Protein AF-A0AAU6RIU7-F1 (afdb_monomer_lite)

Secondary structure (DSSP, 8-state):
----EEHHHHHHHHT--HHHHHHHHHHTT---EEETTEEEE--HHHHHHHHHHHHHHHHHHHHHHHHHS-TTSHHHHHHHHTT------HHHHHHHHHHHHHHHHHHHHHHHHHHHHHHHHHHHHHHHHHHHHHHHHHHHHHHHHHHHHHHHHHHHHHHHHHHHHHHHHHHHHHHHHHHHHHHHHHHHHHHHHHHHHHHHHHHHHHHHHHHHHHHHHHHHHHHHHHHHHHT--

Organism: NCBI:txid3039389

Structure (mmCIF, N/CA/C/O backbone):
data_AF-A0AAU6RIU7-F1
#
_entry.id   AF-A0AAU6RIU7-F1
#
loop_
_atom_site.group_PDB
_atom_site.id
_atom_site.type_symbol
_atom_site.label_atom_id
_atom_site.label_alt_id
_atom_site.label_comp_id
_atom_site.label_asym_id
_atom_site.label_entity_id
_atom_site.label_seq_id
_atom_site.pdbx_PDB_ins_code
_atom_site.Cartn_x
_atom_site.Cartn_y
_atom_site.Cartn_z
_atom_site.occupancy
_atom_site.B_iso_or_equiv
_atom_site.auth_seq_id
_atom_site.auth_comp_id
_atom_site.auth_asy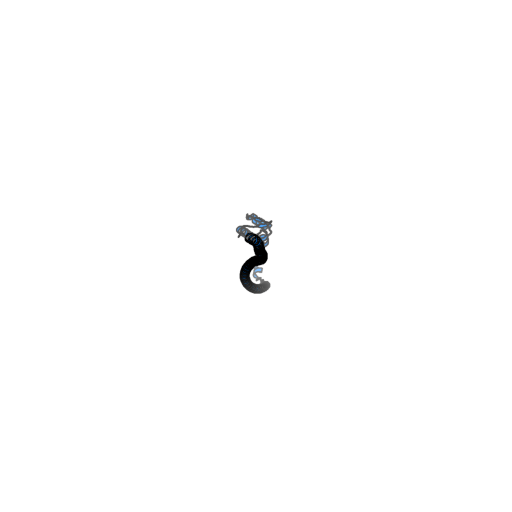m_id
_atom_site.auth_atom_id
_atom_site.pdbx_PDB_model_num
ATOM 1 N N . MET A 1 1 ? -16.926 22.698 38.097 1.00 43.53 1 MET A N 1
ATOM 2 C CA . MET A 1 1 ? -17.868 22.139 37.104 1.00 43.53 1 MET A CA 1
ATOM 3 C C . MET A 1 1 ? -19.263 22.492 37.604 1.00 43.53 1 MET A C 1
ATOM 5 O O . MET A 1 1 ? -19.570 22.131 38.730 1.00 43.53 1 MET A O 1
ATOM 9 N N . ILE A 1 2 ? -20.027 23.320 36.886 1.00 51.56 2 ILE A N 1
ATOM 10 C CA . ILE A 1 2 ? -21.347 23.775 37.357 1.00 51.56 2 ILE A CA 1
ATOM 11 C C . ILE A 1 2 ? -22.350 22.653 37.079 1.00 51.56 2 ILE A C 1
ATOM 13 O O . ILE A 1 2 ? -22.628 22.353 35.919 1.00 51.56 2 ILE A O 1
ATOM 17 N N . GLN A 1 3 ? -22.843 21.998 38.129 1.00 57.97 3 GLN A N 1
ATOM 18 C CA . GLN A 1 3 ? -23.838 20.938 38.009 1.00 57.97 3 GLN A CA 1
ATOM 19 C C . GLN A 1 3 ? -25.222 21.580 37.875 1.00 57.97 3 GLN A C 1
ATOM 21 O O . GLN A 1 3 ? -25.774 22.111 38.833 1.00 57.97 3 GLN A O 1
ATOM 26 N N . LEU A 1 4 ? -25.758 21.584 36.655 1.00 66.75 4 LEU A N 1
ATOM 27 C CA . LEU A 1 4 ? -27.096 22.095 36.363 1.00 66.75 4 LEU A CA 1
ATOM 28 C C . LEU A 1 4 ? -28.115 20.984 36.613 1.00 66.75 4 LEU A C 1
ATOM 30 O O . LEU A 1 4 ? -28.255 20.085 35.788 1.00 66.75 4 LEU A O 1
ATOM 34 N N . ILE A 1 5 ? -28.835 21.051 37.733 1.00 77.44 5 ILE A N 1
ATOM 35 C CA . ILE A 1 5 ? -29.927 20.114 38.035 1.00 77.44 5 ILE A CA 1
ATOM 36 C C . ILE A 1 5 ? -31.258 20.767 37.676 1.00 77.44 5 ILE A C 1
ATOM 38 O O . ILE A 1 5 ? -31.512 21.930 38.012 1.00 77.44 5 ILE A O 1
ATOM 42 N N . SER A 1 6 ? -32.112 20.034 36.961 1.00 85.06 6 SER A N 1
ATOM 43 C CA . SER A 1 6 ? -33.422 20.548 36.574 1.00 85.06 6 SER A CA 1
ATOM 44 C C . SER A 1 6 ? -34.422 20.476 37.728 1.00 85.06 6 SER A C 1
ATOM 46 O O . SER A 1 6 ? -34.469 19.514 38.495 1.00 85.06 6 SER A O 1
ATOM 48 N N . VAL A 1 7 ? -35.322 21.457 37.796 1.00 82.56 7 VAL A N 1
ATOM 49 C CA . VAL A 1 7 ? -36.438 21.470 38.760 1.00 82.56 7 VAL A CA 1
ATOM 50 C C . VAL A 1 7 ? -37.327 20.227 38.608 1.00 82.56 7 VAL A C 1
ATOM 52 O O . VAL A 1 7 ? -37.898 19.743 39.582 1.00 82.56 7 VAL A O 1
ATOM 55 N N . SER A 1 8 ? -37.424 19.671 37.396 1.00 82.69 8 SER A N 1
ATOM 56 C CA . SER A 1 8 ? -38.137 18.415 37.148 1.00 82.69 8 SER A CA 1
ATOM 57 C C . SER A 1 8 ? -37.478 17.202 37.798 1.00 82.69 8 SER A C 1
ATOM 59 O O . SER A 1 8 ? -38.197 16.353 38.309 1.00 82.69 8 SER A O 1
ATOM 61 N N . GLU A 1 9 ? -36.148 17.115 37.784 1.00 83.44 9 GLU A N 1
ATOM 62 C CA . GLU A 1 9 ? -35.427 16.001 38.412 1.00 83.44 9 GLU A CA 1
ATOM 63 C C . GLU A 1 9 ? -35.557 16.063 39.934 1.00 83.44 9 GLU A C 1
ATOM 65 O O . GLU A 1 9 ? -35.809 15.039 40.561 1.00 83.44 9 GLU A O 1
ATOM 70 N N . ILE A 1 10 ? -35.495 17.268 40.512 1.00 82.19 10 ILE A N 1
ATOM 71 C CA . ILE A 1 10 ? -35.675 17.488 41.956 1.00 82.19 10 ILE A CA 1
ATOM 72 C C . ILE A 1 10 ? -37.097 17.124 42.396 1.00 82.19 10 ILE A C 1
ATOM 74 O O . ILE A 1 10 ? -37.288 16.494 43.432 1.00 82.19 10 ILE A O 1
ATOM 78 N N . ALA A 1 11 ? -38.111 17.496 41.612 1.00 83.88 11 ALA A N 1
ATOM 79 C CA . ALA A 1 11 ? -39.500 17.139 41.896 1.00 83.88 11 ALA A CA 1
ATOM 80 C C . ALA A 1 11 ? -39.701 15.612 41.921 1.00 83.88 11 ALA A C 1
ATOM 82 O O . ALA A 1 11 ? -40.322 15.086 42.843 1.00 83.88 11 ALA A O 1
ATOM 83 N N . SER A 1 12 ? -39.122 14.900 40.948 1.00 81.88 12 SER A N 1
ATOM 84 C CA . SER A 1 12 ? -39.188 13.437 40.887 1.00 81.88 12 SER A CA 1
ATOM 85 C C . SER A 1 12 ? -38.433 12.761 42.033 1.00 81.88 12 SER A C 1
ATOM 87 O O . SER A 1 12 ? -38.947 11.804 42.602 1.00 81.88 12 SER A O 1
ATOM 89 N N . SER A 1 13 ? -37.242 13.248 42.401 1.00 80.12 13 SER A N 1
ATOM 90 C CA . SER A 1 13 ? -36.442 12.643 43.476 1.00 80.12 13 SER A CA 1
ATOM 91 C C . SER A 1 13 ? -37.012 12.899 44.873 1.00 80.12 13 SER A C 1
ATOM 93 O O . SER A 1 13 ? -36.875 12.055 45.753 1.00 80.12 13 SER A O 1
ATOM 95 N N . SER A 1 14 ? -37.677 14.038 45.075 1.00 72.56 14 SER A N 1
ATOM 96 C CA . SER A 1 14 ? -38.301 14.404 46.355 1.00 72.56 14 SER A CA 1
ATOM 97 C C . SER A 1 14 ? -39.764 13.964 46.487 1.00 72.56 14 SER A C 1
ATOM 99 O O . SER A 1 14 ? -40.362 14.181 47.537 1.00 72.56 14 SER A O 1
ATOM 101 N N . ASN A 1 15 ? -40.345 13.348 45.450 1.00 78.00 15 ASN A N 1
ATOM 102 C CA . ASN A 1 15 ? -41.767 12.989 45.376 1.00 78.00 15 ASN A CA 1
ATOM 103 C C . ASN A 1 15 ? -42.715 14.181 45.644 1.00 78.00 15 ASN A C 1
ATOM 105 O O . ASN A 1 15 ? -43.775 14.044 46.256 1.00 78.00 15 ASN A O 1
ATOM 109 N N . LEU A 1 16 ? -42.320 15.377 45.197 1.00 80.56 16 LEU A N 1
ATOM 110 C CA . LEU A 1 16 ? -43.081 16.617 45.354 1.00 80.56 16 LEU A CA 1
ATOM 111 C C . LEU A 1 16 ? -43.542 17.143 43.996 1.00 80.56 16 LEU A C 1
ATOM 113 O O . LEU A 1 16 ? -42.902 16.949 42.964 1.00 80.56 16 LEU A O 1
ATOM 117 N N . SER A 1 17 ? -44.657 17.874 43.982 1.00 85.19 17 SER A N 1
ATOM 118 C CA . SER A 1 17 ? -45.123 18.510 42.751 1.00 85.19 17 SER A CA 1
ATOM 119 C C . SER A 1 17 ? -44.144 19.598 42.291 1.00 85.19 17 SER A C 1
ATOM 121 O O . SER A 1 17 ? -43.580 20.336 43.102 1.00 85.19 17 SER A O 1
ATOM 123 N N . LYS A 1 18 ? -43.988 19.767 40.969 1.00 84.25 18 LYS A N 1
ATOM 124 C CA . LYS A 1 18 ? -43.148 20.838 40.391 1.00 84.25 18 LYS A CA 1
ATOM 125 C C . LYS A 1 18 ? -43.534 22.217 40.936 1.00 84.25 18 LYS A C 1
ATOM 127 O O . LYS A 1 18 ? -42.662 23.035 41.206 1.00 84.25 18 LYS A O 1
ATOM 132 N N . GLN A 1 19 ? -44.831 22.448 41.153 1.00 84.31 19 GLN A N 1
ATOM 133 C CA . GLN A 1 19 ? -45.349 23.682 41.743 1.00 84.31 19 GLN A CA 1
ATOM 134 C C . GLN A 1 19 ? -44.859 23.895 43.184 1.00 84.31 19 GLN A C 1
ATOM 136 O O . GLN A 1 19 ? -44.495 25.013 43.541 1.00 84.31 19 GLN A O 1
ATOM 141 N N . SER A 1 20 ? -44.805 22.835 43.998 1.00 83.94 20 SER A N 1
ATOM 142 C CA . SER A 1 20 ? -44.269 22.899 45.364 1.00 83.94 20 SER A CA 1
ATOM 143 C C . SER A 1 20 ? -42.789 23.285 45.361 1.00 83.94 20 SER A C 1
ATOM 145 O O . SER A 1 20 ? -42.372 24.157 46.125 1.00 83.94 20 SER A O 1
ATOM 147 N N . ILE A 1 21 ? -42.002 22.720 44.439 1.00 85.69 21 ILE A N 1
ATOM 148 C CA . ILE A 1 21 ? -40.591 23.091 44.283 1.00 85.69 21 ILE A CA 1
ATOM 149 C C . ILE A 1 21 ? -40.451 24.565 43.874 1.00 85.69 21 ILE A C 1
ATOM 151 O O . ILE A 1 21 ? -39.676 25.289 44.494 1.00 85.69 21 ILE A O 1
ATOM 155 N N . PHE A 1 22 ? -41.249 25.059 42.918 1.00 87.00 22 PHE A N 1
ATOM 156 C CA . PHE A 1 22 ? -41.232 26.479 42.532 1.00 87.00 22 PHE A CA 1
ATOM 157 C C . PHE A 1 22 ? -41.611 27.427 43.677 1.00 87.00 22 PHE A C 1
ATOM 159 O O . PHE A 1 22 ? -40.992 28.480 43.827 1.00 87.00 22 PHE A O 1
ATOM 166 N N . ASN A 1 23 ? -42.584 27.057 44.511 1.00 87.31 23 ASN A N 1
ATOM 167 C CA . ASN A 1 23 ? -42.959 27.856 45.678 1.00 87.31 23 ASN A CA 1
ATOM 168 C C . ASN A 1 23 ? -41.817 27.931 46.704 1.00 87.31 23 ASN A C 1
ATOM 170 O O . ASN A 1 23 ? -41.554 29.001 47.249 1.00 87.31 23 ASN A O 1
ATOM 174 N N . ASN A 1 24 ? -41.114 26.819 46.939 1.00 85.56 24 ASN A N 1
ATOM 175 C CA . ASN A 1 24 ? -39.965 26.786 47.846 1.00 85.56 24 ASN A CA 1
ATOM 176 C C . ASN A 1 24 ? -38.766 27.571 47.297 1.00 85.56 24 ASN A C 1
ATOM 178 O O . ASN A 1 24 ? -38.115 28.279 48.058 1.00 85.56 24 ASN A O 1
ATOM 182 N N . LEU A 1 25 ? -38.518 27.513 45.986 1.00 86.62 25 LEU A N 1
ATOM 183 C CA . LEU A 1 25 ? -37.494 28.327 45.323 1.00 86.62 25 LEU A CA 1
ATOM 184 C C . LEU A 1 25 ? -37.787 29.825 45.457 1.00 86.62 25 LEU A C 1
ATOM 186 O O . LEU A 1 25 ? -36.897 30.590 45.815 1.00 86.62 25 LEU A O 1
ATOM 190 N N . LYS A 1 26 ? -39.050 30.227 45.262 1.00 86.12 26 LYS A N 1
ATOM 191 C CA . LYS A 1 26 ? -39.492 31.614 45.465 1.00 86.12 26 LYS A CA 1
ATOM 192 C C . LYS A 1 26 ? -39.354 32.056 46.925 1.00 86.12 26 LYS A C 1
ATOM 194 O O . LYS A 1 26 ? -38.982 33.192 47.179 1.00 86.12 26 LYS A O 1
ATOM 199 N N . ALA A 1 27 ? -39.643 31.173 47.882 1.00 83.62 27 ALA A N 1
ATOM 200 C CA . ALA A 1 27 ? -39.508 31.471 49.309 1.00 83.62 27 ALA A CA 1
ATOM 201 C C . ALA A 1 27 ? -38.044 31.596 49.771 1.00 83.62 27 ALA A C 1
ATOM 203 O O . ALA A 1 27 ? -37.780 32.249 50.776 1.00 83.62 27 ALA A O 1
ATOM 204 N N . LEU A 1 28 ? -37.113 30.953 49.064 1.00 84.69 28 LEU A N 1
ATOM 205 C CA . LEU A 1 28 ? -35.675 30.999 49.333 1.00 84.69 28 LEU A CA 1
ATOM 206 C C . LEU A 1 28 ? -34.931 32.054 48.498 1.00 84.69 28 LEU A C 1
ATOM 208 O O . LEU A 1 28 ? -33.713 32.146 48.624 1.00 84.69 28 LEU A O 1
ATOM 212 N N . ASP A 1 29 ? -35.651 32.816 47.669 1.00 84.81 29 ASP A N 1
ATOM 213 C CA . ASP A 1 29 ? -35.099 33.806 46.735 1.00 84.81 29 ASP A CA 1
ATOM 214 C C . ASP A 1 29 ? -34.005 33.221 45.817 1.00 84.81 29 ASP A C 1
ATOM 216 O O . ASP A 1 29 ? -32.959 33.817 45.577 1.00 84.81 29 ASP A O 1
ATOM 220 N N . ILE A 1 30 ? -34.230 31.990 45.337 1.00 85.19 30 ILE A N 1
ATOM 221 C CA . ILE A 1 30 ? -33.291 31.276 44.463 1.00 85.19 30 ILE A CA 1
ATOM 222 C C . ILE A 1 30 ? -33.651 31.542 43.001 1.00 85.19 30 ILE A C 1
ATOM 224 O O . ILE A 1 30 ? -34.728 31.159 42.529 1.00 85.19 30 ILE A O 1
ATOM 228 N N . GLU A 1 31 ? -32.715 32.130 42.258 1.00 80.88 31 GLU A N 1
ATOM 229 C CA . GLU A 1 31 ? -32.863 32.340 40.821 1.00 80.88 31 GLU A CA 1
ATOM 230 C C . GLU A 1 31 ? -32.714 31.032 40.031 1.00 80.88 31 GLU A C 1
ATOM 232 O O . GLU A 1 31 ? -31.801 30.228 40.242 1.00 80.88 31 GLU A O 1
ATOM 237 N N . VAL A 1 32 ? -33.618 30.831 39.069 1.00 84.56 32 VAL A N 1
ATOM 238 C CA . VAL A 1 32 ? -33.595 29.681 38.159 1.00 84.56 32 VAL A CA 1
ATOM 239 C C . VAL A 1 32 ? -33.245 30.113 36.744 1.00 84.56 32 VAL A C 1
ATOM 241 O O . VAL A 1 32 ? -33.834 31.040 36.188 1.00 84.56 32 VAL A O 1
ATOM 244 N N . VAL A 1 33 ? -32.334 29.379 36.113 1.00 83.75 33 VAL A N 1
ATOM 245 C CA . VAL A 1 33 ? -31.967 29.587 34.712 1.00 83.75 33 VAL A CA 1
ATOM 246 C C . VAL A 1 33 ? -32.923 28.795 33.830 1.00 83.75 33 VAL A C 1
ATOM 248 O O . VAL A 1 33 ? -33.076 27.581 33.980 1.00 83.75 33 VAL A O 1
ATOM 251 N N . LYS A 1 34 ? -33.594 29.479 32.899 1.00 83.62 34 LYS A N 1
ATOM 252 C CA . LYS A 1 34 ? -34.497 28.846 31.931 1.00 83.62 34 LYS A CA 1
ATOM 253 C C . LYS A 1 34 ? -33.736 28.514 30.654 1.00 83.62 34 LYS A C 1
ATOM 255 O O . LYS A 1 34 ? -33.201 29.403 30.003 1.00 83.62 34 LYS A O 1
ATOM 260 N N . HIS A 1 35 ? -33.741 27.247 30.260 1.00 80.12 35 HIS A N 1
ATOM 261 C CA . HIS A 1 35 ? -33.147 26.797 29.004 1.00 80.12 35 HIS A CA 1
ATOM 262 C C . HIS A 1 35 ? -34.002 25.684 28.388 1.00 80.12 35 HIS A C 1
ATOM 264 O O . HIS A 1 35 ? -34.401 24.752 29.084 1.00 80.12 35 HIS A O 1
ATOM 270 N N . LYS A 1 36 ? -34.314 25.785 27.086 1.00 76.38 36 LYS A N 1
ATOM 271 C CA . LYS A 1 36 ? -35.110 24.793 26.327 1.00 76.38 36 LYS A CA 1
ATOM 272 C C . LYS A 1 36 ? -36.385 24.330 27.065 1.00 76.38 36 LYS A C 1
ATOM 274 O O . LYS A 1 36 ? -36.621 23.135 27.223 1.00 76.38 36 LYS A O 1
ATOM 279 N N . ASN A 1 37 ? -37.192 25.281 27.547 1.00 78.25 37 ASN A N 1
ATOM 280 C CA . ASN A 1 37 ? -38.442 25.040 28.293 1.00 78.25 37 ASN A CA 1
ATOM 281 C C . ASN A 1 37 ? -38.295 24.257 29.615 1.00 78.25 37 ASN A C 1
ATOM 283 O O . ASN A 1 37 ? -39.276 23.724 30.133 1.00 78.25 37 ASN A O 1
ATOM 287 N N . LYS A 1 38 ? -37.093 24.211 30.196 1.00 81.06 38 LYS A N 1
ATOM 288 C CA . LYS A 1 38 ? -36.830 23.650 31.526 1.00 81.06 38 LYS A CA 1
ATOM 289 C C . LYS A 1 38 ? -36.159 24.694 32.417 1.00 81.06 38 LYS A C 1
ATOM 291 O O . LYS A 1 38 ? -35.434 25.562 31.934 1.00 81.06 38 LYS A O 1
ATOM 296 N N . ALA A 1 39 ? -36.441 24.622 33.715 1.00 82.75 39 ALA A N 1
ATOM 297 C CA . ALA A 1 39 ? -35.825 25.466 34.733 1.00 82.75 39 ALA A CA 1
ATOM 298 C C . ALA A 1 39 ? -34.713 24.687 35.443 1.00 82.75 39 ALA A C 1
ATOM 300 O O . ALA A 1 39 ? -34.919 23.525 35.808 1.00 82.75 39 ALA A O 1
ATOM 301 N N . TYR A 1 40 ? -33.569 25.335 35.638 1.00 85.25 40 TYR A N 1
ATOM 302 C CA . TYR A 1 40 ? -32.366 24.766 36.235 1.00 85.25 40 TYR A CA 1
ATOM 303 C C . TYR A 1 40 ? -31.883 25.622 37.398 1.00 85.25 40 TYR A C 1
ATOM 305 O O . TYR A 1 40 ? -31.966 26.850 37.350 1.00 85.25 40 TYR A O 1
ATOM 313 N N . ILE A 1 41 ? -31.333 24.968 38.415 1.00 84.56 41 ILE A N 1
ATOM 314 C CA . ILE A 1 41 ? -30.606 25.631 39.497 1.00 84.56 41 ILE A CA 1
ATOM 315 C C . ILE A 1 41 ? -29.125 25.585 39.123 1.00 84.56 41 ILE A C 1
ATOM 317 O O . ILE A 1 41 ? -28.586 24.510 38.870 1.00 84.56 41 ILE A O 1
ATOM 321 N N . SER A 1 42 ? -28.489 26.753 39.029 1.00 76.69 42 SER A N 1
ATOM 322 C CA . SER A 1 42 ? -27.095 26.866 38.562 1.00 76.69 42 SER A CA 1
ATOM 323 C C . SER A 1 42 ? -26.071 26.897 39.692 1.00 76.69 42 SER A C 1
ATOM 325 O O . SER A 1 42 ? -24.878 26.793 39.437 1.00 76.69 42 SER A O 1
ATOM 327 N N . ASN A 1 43 ? -26.514 27.047 40.939 1.00 80.50 43 ASN A N 1
ATOM 328 C CA . ASN A 1 43 ? -25.639 27.173 42.094 1.00 80.50 43 ASN A CA 1
ATOM 329 C C . ASN A 1 43 ? -25.870 26.015 43.069 1.00 80.50 43 ASN A C 1
ATOM 331 O O . ASN A 1 43 ? -26.977 25.821 43.573 1.00 80.50 43 ASN A O 1
ATOM 335 N N . ASP A 1 44 ? -24.805 25.275 43.367 1.00 78.12 44 ASP A N 1
ATOM 336 C CA . ASP A 1 44 ? -24.839 24.132 44.283 1.00 78.12 44 ASP A CA 1
ATOM 337 C C . ASP A 1 44 ? -25.216 24.553 45.715 1.00 78.12 44 ASP A C 1
ATOM 339 O O . ASP A 1 44 ? -25.967 23.864 46.403 1.00 78.12 44 ASP A O 1
ATOM 343 N N . LYS A 1 45 ? -24.813 25.758 46.146 1.00 81.50 45 LYS A N 1
ATOM 344 C CA . LYS A 1 45 ? -25.211 26.291 47.462 1.00 81.50 45 LYS A CA 1
ATOM 345 C C . LYS A 1 45 ? -26.724 26.471 47.580 1.00 81.50 45 LYS A C 1
ATOM 347 O O . LYS A 1 45 ? -27.289 26.234 48.647 1.00 81.50 45 LYS A O 1
ATOM 352 N N . ASP A 1 46 ? -27.373 26.875 46.494 1.00 81.81 46 ASP A N 1
ATOM 353 C CA . ASP A 1 46 ? -28.815 27.106 46.466 1.00 81.81 46 ASP A CA 1
ATOM 354 C C . ASP A 1 46 ? -29.589 25.786 46.367 1.00 81.81 46 ASP A C 1
ATOM 356 O O . ASP A 1 46 ? -30.623 25.622 47.015 1.00 81.81 46 ASP A O 1
ATOM 360 N N . LEU A 1 47 ? -29.031 24.795 45.666 1.00 81.31 47 LEU A N 1
ATOM 361 C CA . LEU A 1 47 ? -29.535 23.422 45.671 1.00 81.31 47 LEU A CA 1
ATOM 362 C C . LEU A 1 47 ? -29.526 22.820 47.088 1.00 81.31 47 LEU A C 1
ATOM 364 O O . LEU A 1 47 ? -30.540 22.285 47.536 1.00 81.31 47 LEU A O 1
ATOM 368 N N . GLN A 1 48 ? -28.419 22.953 47.822 1.00 80.81 48 GLN A N 1
ATOM 369 C CA . GLN A 1 48 ? -28.309 22.446 49.196 1.00 80.81 48 GLN A CA 1
ATOM 370 C C . GLN A 1 48 ? -29.289 23.143 50.152 1.00 80.81 48 GLN A C 1
ATOM 372 O O . GLN A 1 48 ? -29.908 22.500 51.001 1.00 80.81 48 GLN A O 1
ATOM 377 N N . ARG A 1 49 ? -29.488 24.459 49.993 1.00 83.19 49 ARG A N 1
ATOM 378 C CA . ARG A 1 49 ? -30.489 25.222 50.761 1.00 83.19 49 ARG A CA 1
ATOM 379 C C . ARG A 1 49 ? -31.911 24.731 50.503 1.00 83.19 49 ARG A C 1
ATOM 381 O O . ARG A 1 49 ? -32.692 24.622 51.449 1.00 83.19 49 ARG A O 1
ATOM 388 N N . LEU A 1 50 ? -32.235 24.421 49.248 1.00 84.12 50 LEU A N 1
ATOM 389 C CA . LEU A 1 50 ? -33.530 23.861 48.879 1.00 84.12 50 LEU A CA 1
ATOM 390 C C . LEU A 1 50 ? -33.741 22.486 49.521 1.00 84.12 50 LEU A C 1
ATOM 392 O O . LEU A 1 50 ? -34.758 22.288 50.180 1.00 84.12 50 LEU A O 1
ATOM 396 N N . LEU A 1 51 ? -32.782 21.566 49.377 1.00 81.38 51 LEU A N 1
ATOM 397 C CA . LEU A 1 51 ? -32.884 20.211 49.932 1.00 81.38 51 LEU A CA 1
ATOM 398 C C . LEU A 1 51 ? -33.063 20.231 51.453 1.00 81.38 51 LEU A C 1
ATOM 400 O O . LEU A 1 51 ? -33.995 19.616 51.967 1.00 81.38 51 LEU A O 1
ATOM 404 N N . LYS A 1 52 ? -32.260 21.036 52.158 1.00 82.12 52 LYS A N 1
ATOM 405 C CA . LYS A 1 52 ? -32.375 21.199 53.612 1.00 82.12 52 LYS A CA 1
ATOM 406 C C . LYS A 1 52 ? -33.766 21.683 54.033 1.00 82.12 52 LYS A C 1
ATOM 408 O O . LYS A 1 52 ? -34.359 21.142 54.960 1.00 82.12 52 LYS A O 1
ATOM 413 N N . ARG A 1 53 ? -34.331 22.668 53.326 1.00 81.31 53 ARG A N 1
ATOM 414 C CA . ARG A 1 53 ? -35.673 23.184 53.636 1.00 81.31 53 ARG A CA 1
ATOM 415 C C . ARG A 1 53 ? -36.777 22.158 53.373 1.00 81.31 53 ARG A C 1
ATOM 417 O O . ARG A 1 53 ? -37.758 22.129 54.112 1.00 81.31 53 ARG A O 1
ATOM 424 N N . LEU A 1 54 ? -36.644 21.334 52.334 1.00 82.12 54 LEU A N 1
ATOM 425 C CA . LEU A 1 54 ? -37.603 20.261 52.057 1.00 82.12 54 LEU A CA 1
ATOM 426 C C . LEU A 1 54 ? -37.594 19.202 53.170 1.00 82.12 54 LEU A C 1
ATOM 428 O O . LEU A 1 54 ? -38.662 18.763 53.598 1.00 82.12 54 LEU A O 1
ATOM 432 N N . GLU A 1 55 ? -36.418 18.856 53.695 1.00 78.81 55 GLU A N 1
ATOM 433 C CA . GLU A 1 55 ? -36.291 17.966 54.855 1.00 78.81 55 GLU A CA 1
ATOM 434 C C . GLU A 1 55 ? -36.888 18.577 56.131 1.00 78.81 55 GLU A C 1
ATOM 436 O O . GLU A 1 55 ? -37.645 17.910 56.842 1.00 78.81 55 GLU A O 1
ATOM 441 N N . ASP A 1 56 ? -36.598 19.851 56.405 1.00 78.31 56 ASP A N 1
ATOM 442 C CA . ASP A 1 56 ? -37.103 20.556 57.587 1.00 78.31 56 ASP A CA 1
ATOM 443 C C . ASP A 1 56 ? -38.638 20.697 57.560 1.00 78.31 56 ASP A C 1
ATOM 445 O O . ASP A 1 56 ? -39.298 20.527 58.587 1.00 78.31 56 ASP A O 1
ATOM 449 N N . ASN A 1 57 ? -39.232 20.931 56.383 1.00 73.44 57 ASN A N 1
ATOM 450 C CA . ASN A 1 57 ? -40.687 20.998 56.216 1.00 73.44 57 ASN A CA 1
ATOM 451 C C . ASN A 1 57 ? -41.369 19.645 56.482 1.00 73.44 57 ASN A C 1
ATOM 453 O O . ASN A 1 57 ? -42.425 19.608 57.116 1.00 73.44 57 ASN A O 1
ATOM 457 N N . ASN A 1 58 ? -40.763 18.536 56.045 1.00 68.44 58 ASN A N 1
ATOM 458 C CA . ASN A 1 58 ? -41.290 17.196 56.315 1.00 68.44 58 ASN A CA 1
ATOM 459 C C . ASN A 1 58 ? -41.210 16.847 57.809 1.00 68.44 58 ASN A C 1
ATOM 461 O O . ASN A 1 58 ? -42.166 16.307 58.370 1.00 68.44 58 ASN A O 1
ATOM 465 N N . LYS A 1 59 ? -40.109 17.207 58.481 1.00 65.12 59 LYS A N 1
ATOM 466 C CA . LYS A 1 59 ? -39.962 17.013 59.934 1.00 65.12 59 LYS A CA 1
ATOM 467 C C . LYS A 1 59 ? -40.948 17.871 60.726 1.00 65.12 59 LYS A C 1
ATOM 469 O O . LYS A 1 59 ? -41.594 17.359 61.633 1.00 65.12 59 LYS A O 1
ATOM 474 N N . GLY A 1 60 ? -41.120 19.138 60.345 1.00 60.25 60 GLY A N 1
ATOM 475 C CA . GLY A 1 60 ? -42.057 20.057 60.995 1.00 60.25 60 GLY A CA 1
ATOM 476 C C . GLY A 1 60 ? -43.532 19.667 60.839 1.00 60.25 60 GLY A C 1
ATOM 477 O O . GLY A 1 60 ? -44.350 20.003 61.692 1.00 60.25 60 GLY A O 1
ATOM 478 N N . MET A 1 61 ? -43.891 18.955 59.766 1.00 56.72 61 MET A N 1
ATOM 479 C CA . MET A 1 61 ? -45.239 18.408 59.581 1.00 56.72 61 MET A CA 1
ATOM 480 C C . MET A 1 61 ? -45.482 17.198 60.493 1.00 56.72 61 MET A C 1
ATOM 482 O O . MET A 1 61 ? -46.526 17.125 61.134 1.00 56.72 61 MET A O 1
ATOM 486 N N . LEU A 1 62 ? -44.501 16.297 60.614 1.00 52.41 62 LEU A N 1
ATOM 487 C CA . LEU A 1 62 ? -44.565 15.150 61.527 1.00 52.41 62 LEU A CA 1
ATOM 488 C C . LEU A 1 62 ? -44.669 15.584 62.995 1.00 52.41 62 LEU A C 1
ATOM 490 O O . LEU A 1 62 ? -45.491 15.041 63.728 1.00 52.41 62 LEU A O 1
ATOM 494 N N . THR A 1 63 ? -43.897 16.588 63.419 1.00 53.31 63 THR A N 1
ATOM 495 C CA . THR A 1 63 ? -43.952 17.083 64.805 1.00 53.31 63 THR A CA 1
ATOM 496 C C . THR A 1 63 ? -45.269 17.790 65.117 1.00 53.31 63 THR A C 1
ATOM 498 O O . THR A 1 63 ? -45.845 17.549 66.169 1.00 53.31 63 THR A O 1
ATOM 501 N N . LYS A 1 64 ? -45.826 18.575 64.185 1.00 55.16 64 LYS A N 1
ATOM 502 C CA . LYS A 1 64 ? -47.140 19.221 64.377 1.00 55.16 64 LYS A CA 1
ATOM 503 C C . LYS A 1 64 ? -48.307 18.233 64.434 1.00 55.16 64 LYS A C 1
ATOM 505 O O . LYS A 1 64 ? -49.274 18.487 65.146 1.00 55.16 64 LYS A O 1
ATOM 510 N N . ILE A 1 65 ? -48.227 17.116 63.707 1.00 53.00 65 ILE A N 1
ATOM 511 C CA . ILE A 1 65 ? -49.215 16.027 63.793 1.00 53.00 65 ILE A CA 1
ATOM 512 C C . ILE A 1 65 ? -49.103 15.313 65.149 1.00 53.00 65 ILE A C 1
ATOM 514 O O . ILE A 1 65 ? -50.114 15.010 65.768 1.00 53.00 65 ILE A O 1
ATOM 518 N N . LEU A 1 66 ? -47.882 15.103 65.651 1.00 51.69 66 LEU A N 1
ATOM 519 C CA . LEU A 1 66 ? -47.639 14.490 66.963 1.00 51.69 66 LEU A CA 1
ATOM 520 C C . LEU A 1 66 ? -48.036 15.390 68.147 1.00 51.69 66 LEU A C 1
ATOM 522 O O . LEU A 1 66 ? -48.391 14.880 69.205 1.00 51.69 66 LEU A O 1
ATOM 526 N N . GLU A 1 67 ? -47.979 16.712 67.987 1.00 53.66 67 GLU A N 1
ATOM 527 C CA . GLU A 1 67 ? -48.275 17.683 69.052 1.00 53.66 67 GLU A CA 1
ATOM 528 C C . GLU A 1 67 ? -49.755 18.107 69.122 1.00 53.66 67 GLU A C 1
ATOM 530 O O . GLU A 1 67 ? -50.158 18.705 70.119 1.00 53.66 67 GLU A O 1
ATOM 535 N N . SER A 1 68 ? -50.572 17.821 68.097 1.00 53.00 68 SER A N 1
ATOM 536 C CA . SER A 1 68 ? -51.963 18.308 68.018 1.00 53.00 68 SER A CA 1
ATOM 537 C C . SER A 1 68 ? -53.029 17.354 68.565 1.00 53.00 68 SER A C 1
ATOM 539 O O . SER A 1 68 ? -54.100 17.832 68.931 1.00 53.00 68 SER A O 1
ATOM 541 N N . ASP A 1 69 ? -52.737 16.061 68.735 1.00 43.69 69 ASP A N 1
ATOM 542 C CA . ASP A 1 69 ? -53.728 15.082 69.198 1.00 43.69 69 ASP A CA 1
ATOM 543 C C . ASP A 1 69 ? -53.351 14.435 70.545 1.00 43.69 69 ASP A C 1
ATOM 545 O O . ASP A 1 69 ? -52.742 13.375 70.630 1.00 43.69 69 ASP A O 1
ATOM 549 N N . ASN A 1 70 ? -53.787 15.125 71.604 1.00 45.59 70 ASN A N 1
ATOM 550 C CA . ASN A 1 70 ? -54.368 14.617 72.854 1.00 45.59 70 ASN A CA 1
ATOM 551 C C . ASN A 1 70 ? -53.643 13.513 73.664 1.00 45.59 70 ASN A C 1
ATOM 553 O O . ASN A 1 70 ? -53.518 12.348 73.291 1.00 45.59 70 ASN A O 1
ATOM 557 N N . GLN A 1 71 ? -53.321 13.895 74.904 1.00 53.72 71 GLN A N 1
ATOM 558 C CA . GLN A 1 71 ? -52.584 13.186 75.958 1.00 53.72 71 GLN A CA 1
ATOM 559 C C . GLN A 1 71 ? -53.169 11.844 76.475 1.00 53.72 71 GLN A C 1
ATOM 561 O O . GLN A 1 71 ? -52.603 11.275 77.408 1.00 53.72 71 GLN A O 1
ATOM 566 N N . ASP A 1 72 ? -54.222 11.274 75.883 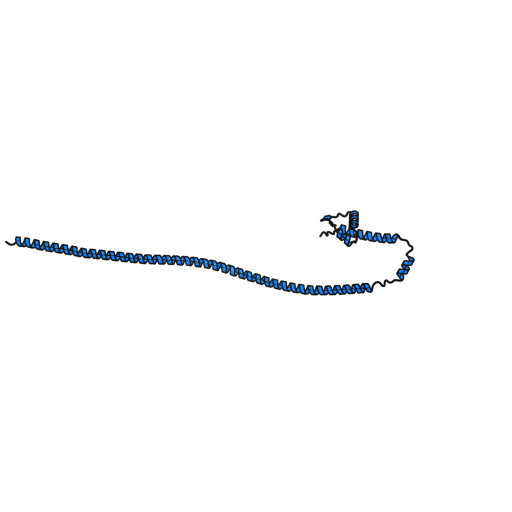1.00 54.19 72 ASP A N 1
ATOM 567 C CA . ASP A 1 72 ? -54.926 10.102 76.444 1.00 54.19 72 ASP A CA 1
ATOM 568 C C . ASP A 1 72 ? -54.539 8.736 75.840 1.00 54.19 72 ASP A C 1
ATOM 570 O O . ASP A 1 72 ? -54.930 7.684 76.349 1.00 54.19 72 ASP A O 1
ATOM 574 N N . ILE A 1 73 ? -53.695 8.699 74.805 1.00 51.59 73 ILE A N 1
ATOM 575 C CA . ILE A 1 73 ? -53.295 7.440 74.139 1.00 51.59 73 ILE A CA 1
ATOM 576 C C . ILE A 1 73 ? -52.148 6.709 74.884 1.00 51.59 73 ILE A C 1
ATOM 578 O O . ILE A 1 73 ? -51.937 5.498 74.728 1.00 51.59 73 ILE A O 1
ATOM 582 N N . ASN A 1 74 ? -51.437 7.402 75.781 1.00 53.53 74 ASN A N 1
ATOM 583 C CA . ASN A 1 74 ? -50.160 6.932 76.335 1.00 53.53 74 ASN A CA 1
ATOM 584 C C . ASN A 1 74 ? -50.240 5.738 77.308 1.00 53.53 74 ASN A C 1
ATOM 586 O O . ASN A 1 74 ? -49.222 5.104 77.569 1.00 53.53 74 ASN A O 1
ATOM 590 N N . LYS A 1 75 ? -51.417 5.355 77.824 1.00 54.47 75 LYS A N 1
ATOM 591 C CA . LYS A 1 75 ? -51.541 4.148 78.674 1.00 54.47 75 LYS A CA 1
ATOM 592 C C . LYS A 1 75 ? -51.838 2.865 77.900 1.00 54.47 75 LYS A C 1
ATOM 594 O O . LYS A 1 75 ? -51.494 1.786 78.380 1.00 54.47 75 LYS A O 1
ATOM 599 N N . HIS A 1 76 ? -52.452 2.956 76.721 1.00 49.59 76 HIS A N 1
ATOM 600 C CA . HIS A 1 76 ? -52.760 1.774 75.912 1.00 49.59 76 HIS A CA 1
ATOM 601 C C . HIS A 1 76 ? -51.604 1.422 74.967 1.00 49.59 76 HIS A C 1
ATOM 603 O O . HIS A 1 76 ? -51.268 0.250 74.817 1.00 49.59 76 HIS A O 1
ATOM 609 N N . VAL A 1 77 ? -50.905 2.431 74.437 1.00 53.50 77 VAL A N 1
ATOM 610 C CA . VAL A 1 77 ? -49.753 2.232 73.542 1.00 53.50 77 VAL A CA 1
ATOM 611 C C . VAL A 1 77 ? -48.537 1.650 74.270 1.00 53.50 77 VAL A C 1
ATOM 613 O O . VAL A 1 77 ? -47.925 0.716 73.762 1.00 53.50 77 VAL A O 1
ATOM 616 N N . VAL A 1 78 ? -48.243 2.074 75.504 1.00 55.31 78 VAL A N 1
ATOM 617 C CA . VAL A 1 78 ? -47.140 1.493 76.303 1.00 55.31 78 VAL A CA 1
ATOM 618 C C . VAL A 1 78 ? -47.375 0.005 76.616 1.00 55.31 78 VAL A C 1
ATOM 620 O O . VAL A 1 78 ? -46.426 -0.771 76.712 1.00 55.31 78 VAL A O 1
ATOM 623 N N . LYS A 1 79 ? -48.639 -0.429 76.714 1.00 52.31 79 LYS A N 1
ATOM 624 C CA . LYS A 1 79 ? -48.994 -1.838 76.942 1.00 52.31 79 LYS A CA 1
ATOM 625 C C . LYS A 1 79 ? -48.867 -2.696 75.676 1.00 52.31 79 LYS A C 1
ATOM 627 O O . LYS A 1 79 ? -48.527 -3.864 75.797 1.00 52.31 79 LYS A O 1
ATOM 632 N N . LEU A 1 80 ? -49.086 -2.113 74.493 1.00 51.19 80 LEU A N 1
ATOM 633 C CA . LEU A 1 80 ? -48.856 -2.758 73.192 1.00 51.19 80 LEU A CA 1
ATOM 634 C C . LEU A 1 80 ? -47.364 -2.830 72.821 1.00 51.19 80 LEU A C 1
ATOM 636 O O . LEU A 1 80 ? -46.931 -3.838 72.267 1.00 51.19 80 LEU A O 1
ATOM 640 N N . ILE A 1 81 ? -46.570 -1.813 73.173 1.00 54.25 81 ILE A N 1
ATOM 641 C CA . ILE A 1 81 ? -45.117 -1.778 72.919 1.00 54.25 81 ILE A CA 1
ATOM 642 C C . ILE A 1 81 ? -44.377 -2.858 73.729 1.00 54.25 81 ILE A C 1
ATOM 644 O O . ILE A 1 81 ? -43.464 -3.493 73.214 1.00 54.25 81 ILE A O 1
ATOM 648 N N . ASN A 1 82 ? -44.808 -3.139 74.962 1.00 53.41 82 ASN A N 1
ATOM 649 C CA . ASN A 1 82 ? -44.151 -4.129 75.827 1.00 53.41 82 ASN A CA 1
ATOM 650 C C . ASN A 1 82 ? -44.569 -5.592 75.563 1.00 53.41 82 ASN A C 1
ATOM 652 O O . ASN A 1 82 ? -44.084 -6.491 76.246 1.00 53.41 82 ASN A O 1
ATOM 656 N N . SER A 1 83 ? -45.459 -5.852 74.597 1.00 51.69 83 SER A N 1
ATOM 657 C CA . SER A 1 83 ? -45.910 -7.206 74.225 1.00 51.69 83 SER A CA 1
ATOM 658 C C . SER A 1 83 ? -45.654 -7.573 72.759 1.00 51.69 83 SER A C 1
ATOM 660 O O . SER A 1 83 ? -46.199 -8.561 72.267 1.00 51.69 83 SER A O 1
ATOM 662 N N . HIS A 1 84 ? -44.851 -6.791 72.043 1.00 44.06 84 HIS A N 1
ATOM 663 C CA . HIS A 1 84 ? -44.418 -7.104 70.685 1.00 44.06 84 HIS A CA 1
ATOM 664 C C . HIS A 1 84 ? -42.941 -6.739 70.541 1.00 44.06 84 HIS A C 1
ATOM 666 O O . HIS A 1 84 ? -42.595 -5.634 70.129 1.00 44.06 84 HIS A O 1
ATOM 672 N N . GLU A 1 85 ? -42.055 -7.698 70.823 1.00 52.16 85 GLU A N 1
ATOM 673 C CA . GLU A 1 85 ? -40.848 -7.758 70.002 1.00 52.16 85 GLU A CA 1
ATOM 674 C C . GLU A 1 85 ? -41.324 -7.904 68.552 1.00 52.16 85 GLU A C 1
ATOM 676 O O . GLU A 1 85 ? -42.136 -8.795 68.266 1.00 52.16 85 GLU A O 1
ATOM 681 N N . PRO A 1 86 ? -40.904 -7.031 67.625 1.00 49.91 86 PRO A N 1
ATOM 682 C CA . PRO A 1 86 ? -41.286 -7.194 66.244 1.00 49.91 86 PRO A CA 1
ATOM 683 C C . PRO A 1 86 ? -40.567 -8.441 65.733 1.00 49.91 86 PRO A C 1
ATOM 685 O O . PRO A 1 86 ? -39.393 -8.397 65.374 1.00 49.91 86 PRO A O 1
ATOM 688 N N . ASN A 1 87 ? -41.291 -9.556 65.644 1.00 51.38 87 ASN A N 1
ATOM 689 C CA . ASN A 1 87 ? -40.959 -10.665 64.755 1.00 51.38 87 ASN A CA 1
ATOM 690 C C . ASN A 1 87 ? -41.157 -10.203 63.298 1.00 51.38 87 ASN A C 1
ATOM 692 O O . ASN A 1 87 ? -42.009 -10.690 62.560 1.00 51.38 87 ASN A O 1
ATOM 696 N N . ILE A 1 88 ? -40.409 -9.173 62.915 1.00 54.72 88 ILE A N 1
ATOM 697 C CA . ILE A 1 88 ? -40.334 -8.602 61.581 1.00 54.72 88 ILE A CA 1
ATOM 698 C C . ILE A 1 88 ? -38.887 -8.812 61.156 1.00 54.72 88 ILE A C 1
ATOM 700 O O . ILE A 1 88 ? -38.093 -7.883 61.250 1.00 54.72 88 ILE A O 1
ATOM 704 N N . ASN A 1 89 ? -38.495 -10.024 60.740 1.00 54.19 89 ASN A N 1
ATOM 705 C CA . ASN A 1 89 ? -37.310 -10.083 59.874 1.00 54.19 89 ASN A CA 1
ATOM 706 C C . ASN A 1 89 ? -37.061 -11.346 59.049 1.00 54.19 89 ASN A C 1
ATOM 708 O O . ASN A 1 89 ? -36.334 -11.259 58.065 1.00 54.19 89 ASN A O 1
ATOM 712 N N . VAL A 1 90 ? -37.610 -12.511 59.386 1.00 54.16 90 VAL A N 1
ATOM 713 C CA . VAL A 1 90 ? -37.164 -13.760 58.726 1.00 54.16 90 VAL A CA 1
ATOM 714 C C . VAL A 1 90 ? -37.510 -13.838 57.216 1.00 54.16 90 VAL A C 1
ATOM 716 O O . VAL A 1 90 ? -36.629 -14.178 56.434 1.00 54.16 90 VAL A O 1
ATOM 719 N N . PRO A 1 91 ? -38.697 -13.416 56.723 1.00 60.16 91 PRO A N 1
ATOM 720 C CA . PRO A 1 91 ? -39.019 -13.533 55.293 1.00 60.16 91 PRO A CA 1
ATOM 721 C C . PRO A 1 91 ? -38.304 -12.494 54.416 1.00 60.16 91 PRO A C 1
ATOM 723 O O . PRO A 1 91 ? -37.959 -12.763 53.264 1.00 60.16 91 PRO A O 1
ATOM 726 N N . LEU A 1 92 ? -38.092 -11.285 54.948 1.00 60.91 92 LEU A N 1
ATOM 727 C CA . LEU A 1 92 ? -37.474 -10.186 54.206 1.00 60.91 92 LEU A CA 1
ATOM 728 C C . LEU A 1 92 ? -35.960 -10.391 54.082 1.00 60.91 92 LEU A C 1
ATOM 730 O O . LEU A 1 92 ? -35.413 -10.203 52.999 1.00 60.91 92 LEU A O 1
ATOM 734 N N . THR A 1 93 ? -35.297 -10.853 55.147 1.00 72.88 93 THR A N 1
ATOM 735 C CA . THR A 1 93 ? -33.860 -11.179 55.117 1.00 72.88 93 THR A CA 1
ATOM 736 C C . THR A 1 93 ? -33.547 -12.340 54.181 1.00 72.88 93 THR A C 1
ATOM 738 O O . THR A 1 93 ? -32.589 -12.250 53.419 1.00 72.88 93 THR A O 1
ATOM 741 N N . ASP A 1 94 ? -34.382 -13.380 54.139 1.00 77.81 94 ASP A N 1
ATOM 742 C CA . ASP A 1 94 ? -34.221 -14.485 53.187 1.00 77.81 94 ASP A CA 1
ATOM 743 C C . ASP A 1 94 ? -34.400 -14.040 51.731 1.00 77.81 94 ASP A C 1
ATOM 745 O O . ASP A 1 94 ? -33.686 -14.501 50.836 1.00 77.81 94 ASP A O 1
ATOM 749 N N . THR A 1 95 ? -35.332 -13.115 51.484 1.00 82.75 95 THR A N 1
ATOM 750 C CA . THR A 1 95 ? -35.559 -12.547 50.148 1.00 82.75 95 THR A CA 1
ATOM 751 C C . THR A 1 95 ? -34.383 -11.666 49.724 1.00 82.75 95 THR A C 1
ATOM 753 O O . THR A 1 95 ? -33.866 -11.828 48.620 1.00 82.75 95 THR A O 1
ATOM 756 N N . ILE A 1 96 ? -33.893 -10.804 50.620 1.00 83.56 96 ILE A N 1
ATOM 757 C CA . ILE A 1 96 ? -32.705 -9.968 50.395 1.00 83.56 96 ILE A CA 1
ATOM 758 C C . ILE A 1 96 ? -31.472 -10.843 50.143 1.00 83.56 96 ILE A C 1
ATOM 760 O O . ILE A 1 96 ? -30.755 -10.621 49.175 1.00 83.56 96 ILE A O 1
ATOM 764 N N . ASN A 1 97 ? -31.252 -11.886 50.945 1.00 87.88 97 ASN A N 1
ATOM 765 C CA . ASN A 1 97 ? -30.119 -12.797 50.776 1.00 87.88 97 ASN A CA 1
ATOM 766 C C . ASN A 1 97 ? -30.156 -13.543 49.435 1.00 87.88 97 ASN A C 1
ATOM 768 O O . ASN A 1 97 ? -29.105 -13.792 48.843 1.00 87.88 97 ASN A O 1
ATOM 772 N N . LYS A 1 98 ? -31.347 -13.903 48.938 1.00 88.19 98 LYS A N 1
ATOM 773 C CA . LYS A 1 98 ? -31.505 -14.503 47.604 1.00 88.19 98 LYS A CA 1
ATOM 774 C C . LYS A 1 98 ? -31.168 -13.513 46.490 1.00 88.19 98 LYS A C 1
ATOM 776 O O . LYS A 1 98 ? -30.426 -13.888 45.587 1.00 88.19 98 LYS A O 1
ATOM 781 N N . VAL A 1 99 ? -31.661 -12.276 46.578 1.00 87.69 99 VAL A N 1
ATOM 782 C CA . VAL A 1 99 ? -31.362 -11.211 45.603 1.00 87.69 99 VAL A CA 1
ATOM 783 C C . VAL A 1 99 ? -29.866 -10.902 45.589 1.00 87.69 99 VAL A C 1
ATOM 785 O O . VAL A 1 99 ? -29.247 -10.960 44.537 1.00 87.69 99 VAL A O 1
ATOM 788 N N . VAL A 1 100 ? -29.250 -10.713 46.758 1.00 91.00 100 VAL A N 1
ATOM 789 C CA . VAL A 1 100 ? -27.807 -10.458 46.871 1.00 91.00 100 VAL A CA 1
ATOM 790 C C . VAL A 1 100 ? -26.986 -11.609 46.286 1.00 91.00 100 VAL A C 1
ATOM 792 O O . VAL A 1 100 ? -26.039 -11.364 45.550 1.00 91.00 100 VAL A O 1
ATOM 795 N N . LYS A 1 101 ? -27.345 -12.874 46.552 1.00 91.38 101 LYS A N 1
ATOM 796 C CA . LYS A 1 101 ? -26.657 -14.026 45.936 1.00 91.38 101 LYS A CA 1
ATOM 797 C C . LYS A 1 101 ? -26.792 -14.042 44.415 1.00 91.38 101 LYS A C 1
ATOM 799 O O . LYS A 1 101 ? -25.841 -14.403 43.730 1.00 91.38 101 LYS A O 1
ATOM 804 N N . GLN A 1 102 ? -27.962 -13.684 43.895 1.00 93.44 102 GLN A N 1
ATOM 805 C CA . GLN A 1 102 ? -28.188 -13.606 42.458 1.00 93.44 102 GLN A CA 1
ATOM 806 C C . GLN A 1 102 ? -27.345 -12.492 41.826 1.00 93.44 102 GLN A C 1
ATOM 808 O O . GLN A 1 102 ? -26.665 -12.753 40.837 1.00 93.44 102 GLN A O 1
ATOM 813 N N . ASP A 1 103 ? -27.329 -11.301 42.423 1.00 93.12 103 ASP A N 1
ATOM 814 C CA . ASP A 1 103 ? -26.542 -10.162 41.943 1.00 93.12 103 ASP A CA 1
ATOM 815 C C . ASP A 1 103 ? -25.037 -10.458 41.999 1.00 93.12 103 ASP A C 1
ATOM 817 O O . ASP A 1 103 ? -24.314 -10.154 41.055 1.00 93.12 103 ASP A O 1
ATOM 821 N N . VAL A 1 104 ? -24.558 -11.118 43.061 1.00 94.19 104 VAL A N 1
ATOM 822 C CA . VAL A 1 104 ? -23.154 -11.550 43.178 1.00 94.19 104 VAL A CA 1
ATOM 823 C C . VAL A 1 104 ? -22.784 -12.527 42.061 1.00 94.19 104 VAL A C 1
ATOM 825 O O . VAL A 1 104 ? -21.778 -12.321 41.390 1.00 94.19 104 VAL A O 1
ATOM 828 N N . ASN A 1 105 ? -23.622 -13.533 41.791 1.00 93.94 105 ASN A N 1
ATOM 829 C CA . ASN A 1 105 ? -23.373 -14.471 40.693 1.00 93.94 105 ASN A CA 1
ATOM 830 C C . ASN A 1 105 ? -23.359 -13.763 39.327 1.00 93.94 105 ASN A C 1
ATOM 832 O O . ASN A 1 105 ? -22.527 -14.076 38.478 1.00 93.94 105 ASN A O 1
ATOM 836 N N . GLN A 1 106 ? -24.257 -12.793 39.116 1.00 94.75 106 GLN A N 1
ATOM 837 C CA . GLN A 1 106 ? -24.272 -11.984 37.895 1.00 94.75 106 GLN A CA 1
ATOM 838 C C . GLN A 1 106 ? -22.998 -11.140 37.763 1.00 94.75 106 GLN A C 1
ATOM 840 O O . GLN A 1 106 ? -22.426 -11.064 36.678 1.00 94.75 106 GLN A O 1
ATOM 845 N N . ILE A 1 107 ? -22.522 -10.542 38.859 1.00 94.56 107 ILE A N 1
ATOM 846 C CA . ILE A 1 107 ? -21.263 -9.787 38.896 1.00 94.56 107 ILE A CA 1
ATOM 847 C C . ILE A 1 107 ? -20.075 -10.693 38.554 1.00 94.56 107 ILE A C 1
ATOM 849 O O . ILE A 1 107 ? -19.225 -10.29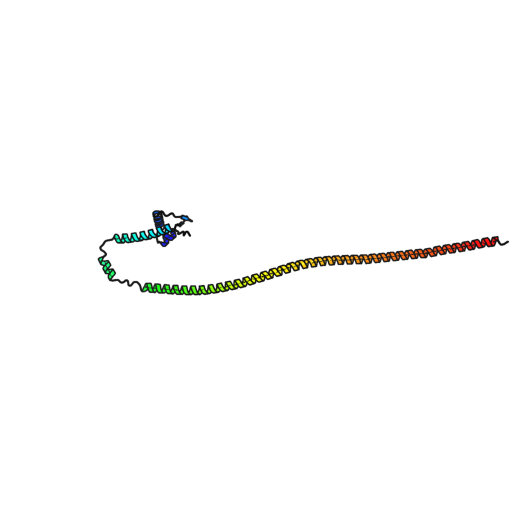7 37.757 1.00 94.56 107 ILE A O 1
ATOM 853 N N . ASP A 1 108 ? -20.019 -11.908 39.099 1.00 96.25 108 ASP A N 1
ATOM 854 C CA . ASP A 1 108 ? -18.946 -12.865 38.807 1.00 96.25 108 ASP A CA 1
ATOM 855 C C . ASP A 1 108 ? -18.919 -13.255 37.323 1.00 96.25 108 ASP A C 1
ATOM 857 O O . ASP A 1 108 ? -17.855 -13.323 36.700 1.00 96.25 108 ASP A O 1
ATOM 861 N N . GLU A 1 109 ? -20.093 -13.461 36.730 1.00 96.38 109 GLU A N 1
ATOM 862 C CA . GLU A 1 109 ? -20.230 -13.818 35.321 1.00 96.38 109 GLU A CA 1
ATOM 863 C C . GLU A 1 109 ? -19.844 -12.652 34.396 1.00 96.38 109 GLU A C 1
ATOM 865 O O . GLU A 1 109 ? -19.107 -12.850 33.425 1.00 96.38 109 GLU A O 1
ATOM 870 N N . ILE A 1 110 ? -20.238 -11.422 34.748 1.00 96.50 110 ILE A N 1
ATOM 871 C CA . ILE A 1 110 ? -19.813 -10.192 34.063 1.00 96.50 110 ILE A CA 1
ATOM 872 C C . ILE A 1 110 ? -18.295 -10.016 34.159 1.00 96.50 110 ILE A C 1
ATOM 874 O O . ILE A 1 110 ? -17.646 -9.747 33.149 1.00 96.50 110 ILE A O 1
ATOM 878 N N . ASN A 1 111 ? -17.706 -10.199 35.342 1.00 96.25 111 ASN A N 1
ATOM 879 C CA . ASN A 1 111 ? -16.262 -10.077 35.530 1.00 96.25 111 ASN A CA 1
ATOM 880 C C . ASN A 1 111 ? -15.505 -11.099 34.680 1.00 96.25 111 ASN A C 1
ATOM 882 O O . ASN A 1 111 ? -14.516 -10.753 34.036 1.00 96.25 111 ASN A O 1
ATOM 886 N N . LYS A 1 112 ? -15.992 -12.342 34.610 1.00 97.00 112 LYS A N 1
ATOM 887 C CA . LYS A 1 112 ? -15.405 -13.376 33.752 1.00 97.00 112 LYS A CA 1
ATOM 888 C C . LYS A 1 112 ? -15.440 -12.978 32.274 1.00 97.00 112 LYS A C 1
ATOM 890 O O . LYS A 1 112 ? -14.430 -13.116 31.589 1.00 97.00 112 LYS A O 1
ATOM 895 N N . GLN A 1 113 ? -16.568 -12.455 31.792 1.00 97.31 113 GLN A N 1
ATOM 896 C CA . GLN A 1 113 ? -16.681 -11.955 30.417 1.00 97.31 113 GLN A CA 1
ATOM 897 C C . GLN A 1 113 ? -15.742 -10.769 30.161 1.00 97.31 113 GLN A C 1
ATOM 899 O O . GLN A 1 113 ? -15.085 -10.718 29.124 1.00 97.31 113 GLN A O 1
ATOM 904 N N . LEU A 1 114 ? -15.632 -9.844 31.119 1.00 97.62 114 LEU A N 1
ATOM 905 C CA . LEU A 1 114 ? -14.738 -8.693 31.030 1.00 97.62 114 LEU A CA 1
ATOM 906 C C . LEU A 1 114 ? -13.271 -9.128 30.903 1.00 97.62 114 LEU A C 1
ATOM 908 O O . LEU A 1 114 ? -12.549 -8.587 30.068 1.00 97.62 114 LEU A O 1
ATOM 912 N N . TYR A 1 115 ? -12.836 -10.124 31.682 1.00 97.19 115 TYR A N 1
ATOM 913 C CA . TYR A 1 115 ? -11.476 -10.659 31.592 1.00 97.19 115 TYR A CA 1
ATOM 914 C C . TYR A 1 115 ? -11.168 -11.266 30.219 1.00 97.19 115 TYR A C 1
ATOM 916 O O . TYR A 1 115 ? -10.094 -11.010 29.674 1.00 97.19 115 TYR A O 1
ATOM 924 N N . GLU A 1 116 ? -12.096 -12.032 29.640 1.00 96.94 116 GLU A N 1
ATOM 925 C CA . GLU A 1 116 ? -11.906 -12.596 28.297 1.00 96.94 116 GLU A CA 1
ATOM 926 C C . GLU A 1 116 ? -11.853 -11.499 27.222 1.00 96.94 116 GLU A C 1
ATOM 928 O O . GLU A 1 116 ? -10.973 -11.531 26.364 1.00 96.94 116 GLU A O 1
ATOM 933 N N . LEU A 1 117 ? -12.711 -10.474 27.313 1.00 96.81 117 LEU A N 1
ATOM 934 C CA . LEU A 1 117 ? -12.692 -9.332 26.388 1.00 96.81 117 LEU A CA 1
ATOM 935 C C . LEU A 1 117 ? -11.397 -8.514 26.474 1.00 96.81 117 LEU A C 1
ATOM 937 O O . LEU A 1 117 ? -10.878 -8.073 25.450 1.00 96.81 117 LEU A O 1
ATOM 941 N N . ILE A 1 118 ? -10.858 -8.306 27.679 1.00 97.25 118 ILE A N 1
ATOM 942 C CA . ILE A 1 118 ? -9.566 -7.625 27.862 1.00 97.25 118 ILE A CA 1
ATOM 943 C C . ILE A 1 118 ? -8.453 -8.432 27.189 1.00 97.25 118 ILE A C 1
ATOM 945 O O . ILE A 1 118 ? -7.678 -7.882 26.410 1.00 97.25 118 ILE A O 1
ATOM 949 N N . LYS A 1 119 ? -8.422 -9.746 27.422 1.00 97.25 119 LYS A N 1
ATOM 950 C CA . LYS A 1 119 ? -7.424 -10.644 26.835 1.00 97.25 119 LYS A CA 1
ATOM 951 C C . LYS A 1 119 ? -7.500 -10.686 25.306 1.00 97.25 119 LYS A C 1
ATOM 953 O O . LYS A 1 119 ? -6.467 -10.735 24.638 1.00 97.25 119 LYS A O 1
ATOM 958 N N . GLU A 1 120 ? -8.706 -10.673 24.744 1.00 96.88 120 GLU A N 1
ATOM 959 C CA . GLU A 1 120 ? -8.905 -10.594 23.297 1.00 96.88 120 GLU A CA 1
ATOM 960 C C . GLU A 1 120 ? -8.432 -9.248 22.733 1.00 96.88 120 GLU A C 1
ATOM 962 O O . GLU A 1 120 ? -7.706 -9.225 21.739 1.00 96.88 120 GLU A O 1
ATOM 967 N N . ASN A 1 121 ? -8.756 -8.135 23.396 1.00 97.00 121 ASN A N 1
ATOM 968 C CA . ASN A 1 121 ? -8.268 -6.812 23.003 1.00 97.00 121 ASN A CA 1
ATOM 969 C C . ASN A 1 121 ? -6.739 -6.720 23.031 1.00 97.00 121 ASN A C 1
ATOM 971 O O . ASN A 1 121 ? -6.155 -6.190 22.088 1.00 97.00 121 ASN A O 1
ATOM 975 N N . ASP A 1 122 ? -6.080 -7.265 24.055 1.00 97.50 122 ASP A N 1
ATOM 976 C CA . ASP A 1 122 ? -4.614 -7.288 24.130 1.00 97.50 122 ASP A CA 1
ATOM 977 C C . ASP A 1 122 ? -4.004 -8.045 22.944 1.00 97.50 122 ASP A C 1
ATOM 979 O O . ASP A 1 122 ? -3.034 -7.588 22.332 1.00 97.50 122 ASP A O 1
ATOM 983 N N . ARG A 1 123 ? -4.615 -9.173 22.558 1.00 97.19 123 ARG A N 1
ATOM 984 C CA . ARG A 1 123 ? -4.205 -9.931 21.372 1.00 97.19 123 ARG A CA 1
ATOM 985 C C . ARG A 1 123 ? -4.388 -9.117 20.089 1.00 97.19 123 ARG A C 1
ATOM 987 O O . ARG A 1 123 ? -3.469 -9.053 19.277 1.00 97.19 123 ARG A O 1
ATOM 994 N N . LEU A 1 124 ? -5.536 -8.461 19.919 1.00 97.50 124 LEU A N 1
ATOM 995 C CA . LEU A 1 124 ? -5.815 -7.616 18.752 1.00 97.50 124 LEU A CA 1
ATOM 996 C C . LEU A 1 124 ? -4.876 -6.406 18.665 1.00 97.50 124 LEU A C 1
ATOM 998 O O . LEU A 1 124 ? -4.498 -5.993 17.568 1.00 97.50 124 LEU A O 1
ATOM 1002 N N . ILE A 1 125 ? -4.484 -5.827 19.801 1.00 97.56 125 ILE A N 1
ATOM 1003 C CA . ILE A 1 125 ? -3.489 -4.752 19.854 1.00 97.56 125 ILE A CA 1
ATOM 1004 C C . ILE A 1 125 ? -2.145 -5.255 19.321 1.00 97.56 125 ILE A C 1
ATOM 1006 O O . ILE A 1 125 ? -1.504 -4.564 18.527 1.00 97.56 125 ILE A O 1
ATOM 1010 N N . GLU A 1 126 ? -1.721 -6.453 19.719 1.00 96.62 126 GLU A N 1
ATOM 1011 C CA . GLU A 1 126 ? -0.449 -7.026 19.277 1.00 96.62 126 GLU A CA 1
ATOM 1012 C C . GLU A 1 126 ? -0.455 -7.400 17.786 1.00 96.62 126 GLU A C 1
ATOM 1014 O O . GLU A 1 126 ? 0.486 -7.076 17.051 1.00 96.62 126 GLU A O 1
ATOM 1019 N N . ASP A 1 127 ? -1.553 -7.985 17.304 1.00 97.06 127 ASP A N 1
ATOM 1020 C CA . ASP A 1 127 ? -1.750 -8.275 15.881 1.00 97.06 127 ASP A CA 1
ATOM 1021 C C . ASP A 1 127 ? -1.706 -6.980 15.046 1.00 97.06 127 ASP A C 1
ATOM 1023 O O . ASP A 1 127 ? -1.023 -6.916 14.019 1.00 97.06 127 ASP A O 1
ATOM 1027 N N . ASN A 1 128 ? -2.345 -5.903 15.520 1.00 96.50 128 ASN A N 1
ATOM 1028 C CA . ASN A 1 128 ? -2.303 -4.594 14.862 1.00 96.50 128 ASN A CA 1
ATOM 1029 C C . ASN A 1 128 ? -0.899 -3.979 14.832 1.00 96.50 128 ASN A C 1
ATOM 1031 O O . ASN A 1 128 ? -0.507 -3.420 13.806 1.00 96.50 128 ASN A O 1
ATOM 1035 N N . LYS A 1 129 ? -0.108 -4.093 15.908 1.00 96.75 129 LYS A N 1
ATOM 1036 C CA . LYS A 1 129 ? 1.301 -3.651 15.889 1.00 96.75 129 LYS A CA 1
ATOM 1037 C C . LYS A 1 129 ? 2.105 -4.420 14.846 1.00 96.75 129 LYS A C 1
ATOM 1039 O O . LYS A 1 129 ? 2.876 -3.823 14.095 1.00 96.75 129 LYS A O 1
ATOM 1044 N N . THR A 1 130 ? 1.901 -5.733 14.777 1.00 96.81 130 THR A N 1
ATOM 1045 C CA . THR A 1 130 ? 2.595 -6.608 13.827 1.00 96.81 130 THR A CA 1
ATOM 1046 C C . THR A 1 130 ? 2.231 -6.245 12.385 1.00 96.81 130 THR A C 1
ATOM 1048 O O . THR A 1 130 ? 3.115 -6.103 11.536 1.00 96.81 130 THR A O 1
ATOM 1051 N N . LEU A 1 131 ? 0.945 -6.011 12.107 1.00 96.88 131 LEU A N 1
ATOM 1052 C CA . LEU A 1 131 ? 0.470 -5.525 10.811 1.00 96.88 131 LEU A CA 1
ATOM 1053 C C . LEU A 1 131 ? 1.061 -4.158 10.462 1.00 96.88 131 LEU A C 1
ATOM 1055 O O . LEU A 1 131 ? 1.526 -3.969 9.340 1.00 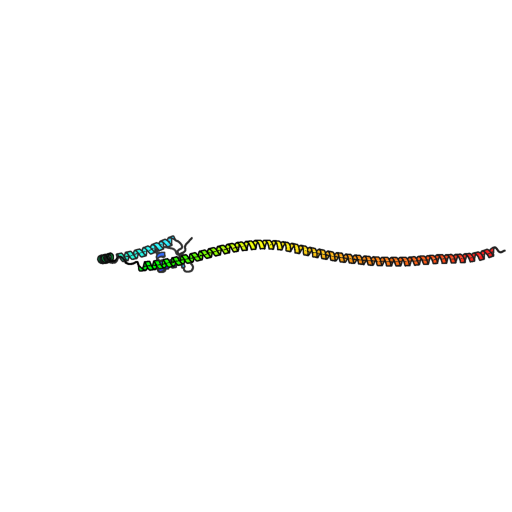96.88 131 LEU A O 1
ATOM 1059 N N . ASN A 1 132 ? 1.107 -3.230 11.417 1.00 96.38 132 ASN A N 1
ATOM 1060 C CA . ASN A 1 132 ? 1.660 -1.900 11.190 1.00 96.38 132 ASN A CA 1
ATOM 1061 C C . ASN A 1 132 ? 3.152 -1.959 10.812 1.00 96.38 132 ASN A C 1
ATOM 1063 O O . ASN A 1 132 ? 3.574 -1.331 9.844 1.00 96.38 132 ASN A O 1
ATOM 1067 N N . ASN A 1 133 ? 3.939 -2.797 11.493 1.00 95.75 133 ASN A N 1
ATOM 1068 C CA . ASN A 1 133 ? 5.344 -3.024 11.139 1.00 95.75 133 ASN A CA 1
ATOM 1069 C C . ASN A 1 133 ? 5.497 -3.586 9.718 1.00 95.75 133 ASN A C 1
ATOM 1071 O O . ASN A 1 133 ? 6.366 -3.142 8.968 1.00 95.75 133 ASN A O 1
ATOM 1075 N N . LYS A 1 134 ? 4.621 -4.518 9.320 1.00 96.94 134 LYS A N 1
ATOM 1076 C CA . LYS A 1 134 ? 4.611 -5.075 7.962 1.00 96.94 134 LYS A CA 1
ATOM 1077 C C . LYS A 1 134 ? 4.259 -4.024 6.904 1.00 96.94 134 LYS A C 1
ATOM 1079 O O . LYS A 1 134 ? 4.849 -4.013 5.827 1.00 96.94 134 LYS A O 1
ATOM 1084 N N . VAL A 1 135 ? 3.327 -3.120 7.204 1.00 96.75 135 VAL A N 1
ATOM 1085 C CA . VAL A 1 135 ? 2.991 -1.991 6.322 1.00 96.75 135 VAL A CA 1
ATOM 1086 C C . VAL A 1 135 ? 4.187 -1.050 6.167 1.00 96.75 135 VAL A C 1
ATOM 1088 O O . VAL A 1 135 ? 4.510 -0.661 5.048 1.00 96.75 135 VAL A O 1
ATOM 1091 N N . ILE A 1 136 ? 4.894 -0.734 7.256 1.00 96.50 136 ILE A N 1
ATOM 1092 C CA . ILE A 1 136 ? 6.100 0.106 7.209 1.00 96.50 136 ILE A CA 1
ATOM 1093 C C . ILE A 1 136 ? 7.177 -0.530 6.319 1.00 96.50 136 ILE A C 1
ATOM 1095 O O . ILE A 1 136 ? 7.738 0.159 5.465 1.00 96.50 136 ILE A O 1
ATOM 1099 N N . SER A 1 137 ? 7.438 -1.835 6.464 1.00 96.12 137 SER A N 1
ATOM 1100 C CA . SER A 1 137 ? 8.426 -2.523 5.623 1.00 96.12 137 SER A CA 1
ATOM 1101 C C . SER A 1 137 ? 8.026 -2.545 4.147 1.00 96.12 137 SER A C 1
ATOM 1103 O O . SER A 1 137 ? 8.863 -2.281 3.288 1.00 96.12 137 SER A O 1
ATOM 1105 N N . LEU A 1 138 ? 6.746 -2.797 3.848 1.00 96.50 138 LEU A N 1
ATOM 1106 C CA . LEU A 1 138 ? 6.241 -2.797 2.471 1.00 96.50 138 LEU A CA 1
ATOM 1107 C C . LEU A 1 138 ? 6.330 -1.407 1.833 1.00 96.50 138 LEU A C 1
ATOM 1109 O O . LEU A 1 138 ? 6.704 -1.286 0.673 1.00 96.50 138 LEU A O 1
ATOM 1113 N N . ASN A 1 139 ? 6.051 -0.345 2.589 1.00 96.19 139 ASN A N 1
ATOM 1114 C CA . ASN A 1 139 ? 6.197 1.022 2.093 1.00 96.19 139 ASN A CA 1
ATOM 1115 C C . ASN A 1 139 ? 7.658 1.361 1.764 1.00 96.19 139 ASN A C 1
ATOM 1117 O O . ASN A 1 139 ? 7.927 2.008 0.753 1.00 96.19 139 ASN A O 1
ATOM 1121 N N . ALA A 1 140 ? 8.611 0.906 2.583 1.00 95.69 140 ALA A N 1
ATOM 1122 C CA . ALA A 1 140 ? 10.031 1.073 2.283 1.00 95.69 140 ALA A CA 1
ATOM 1123 C C . ALA A 1 140 ? 10.430 0.344 0.984 1.00 95.69 140 ALA A C 1
ATOM 1125 O O . ALA A 1 140 ? 11.167 0.896 0.165 1.00 95.69 140 ALA A O 1
ATOM 1126 N N . GLU A 1 141 ? 9.902 -0.863 0.768 1.00 96.81 141 GLU A N 1
ATOM 1127 C CA . GLU A 1 141 ? 10.120 -1.636 -0.458 1.00 96.81 141 GLU A CA 1
ATOM 1128 C C . GLU A 1 141 ? 9.517 -0.946 -1.692 1.00 96.81 141 GLU A C 1
ATOM 1130 O O . GLU A 1 141 ? 10.202 -0.786 -2.703 1.00 96.81 141 GLU A O 1
ATOM 1135 N N . ILE A 1 142 ? 8.281 -0.445 -1.593 1.00 96.75 142 ILE A N 1
ATOM 1136 C CA . ILE A 1 142 ? 7.610 0.309 -2.665 1.00 96.75 142 ILE A CA 1
ATOM 1137 C C . ILE A 1 142 ? 8.421 1.545 -3.058 1.00 96.75 142 ILE A C 1
ATOM 1139 O O . ILE A 1 142 ? 8.615 1.798 -4.247 1.00 96.75 142 ILE A O 1
ATOM 1143 N N . ASN A 1 143 ? 8.938 2.298 -2.087 1.00 95.19 143 ASN A N 1
ATOM 1144 C CA . ASN A 1 143 ? 9.758 3.476 -2.372 1.00 95.19 143 ASN A CA 1
ATOM 1145 C C . ASN A 1 143 ? 11.043 3.104 -3.130 1.00 95.19 143 ASN A C 1
ATOM 1147 O O . ASN A 1 143 ? 11.410 3.775 -4.093 1.00 95.19 143 ASN A O 1
ATOM 1151 N N . SER A 1 144 ? 11.698 2.003 -2.748 1.00 95.31 144 SER A N 1
ATOM 1152 C CA . SER A 1 144 ? 12.877 1.492 -3.461 1.00 95.31 144 SER A CA 1
ATOM 1153 C C . SER A 1 144 ? 12.549 1.106 -4.908 1.00 95.31 144 SER A C 1
ATOM 1155 O O . SER A 1 144 ? 13.235 1.532 -5.840 1.00 95.31 144 SER A O 1
ATOM 1157 N N . LEU A 1 145 ? 11.461 0.358 -5.114 1.00 95.50 145 LEU A N 1
ATOM 1158 C CA . LEU A 1 145 ? 11.001 -0.051 -6.444 1.00 95.50 145 LEU A CA 1
ATOM 1159 C C . LEU A 1 145 ? 10.588 1.146 -7.311 1.00 95.50 145 LEU A C 1
ATOM 1161 O O . LEU A 1 145 ? 10.833 1.149 -8.517 1.00 95.50 145 LEU A O 1
ATOM 1165 N N . THR A 1 146 ? 10.006 2.178 -6.702 1.00 95.62 146 THR A N 1
ATOM 1166 C CA . THR A 1 146 ? 9.612 3.411 -7.396 1.00 95.62 146 THR A CA 1
ATOM 1167 C C . THR A 1 146 ? 10.844 4.126 -7.950 1.00 95.62 146 THR A C 1
ATOM 1169 O O . THR A 1 146 ? 10.898 4.406 -9.147 1.00 95.62 146 THR A O 1
ATOM 1172 N N . ASN A 1 147 ? 11.889 4.290 -7.133 1.00 94.00 147 ASN A N 1
ATOM 1173 C CA . ASN A 1 147 ? 13.163 4.870 -7.573 1.00 94.00 147 ASN A CA 1
ATOM 1174 C C . ASN A 1 147 ? 13.815 4.045 -8.698 1.00 94.00 147 ASN A C 1
ATOM 1176 O O . ASN A 1 147 ? 14.329 4.596 -9.670 1.00 94.00 147 ASN A O 1
ATOM 1180 N N . GLN A 1 148 ? 13.779 2.711 -8.602 1.00 95.25 148 GLN A N 1
ATOM 1181 C CA . GLN A 1 148 ? 14.290 1.838 -9.666 1.00 95.25 148 GLN A CA 1
ATOM 1182 C C . GLN A 1 148 ? 13.506 2.005 -10.974 1.00 95.25 148 GLN A C 1
ATOM 1184 O O . GLN A 1 148 ? 14.100 2.026 -12.053 1.00 95.25 148 GLN A O 1
ATOM 1189 N N . SER A 1 149 ? 12.183 2.159 -10.895 1.00 95.75 149 SER A N 1
ATOM 1190 C CA . SER A 1 149 ? 11.333 2.399 -12.063 1.00 95.75 149 SER A CA 1
ATOM 1191 C C . SER A 1 149 ? 11.683 3.715 -12.767 1.00 95.75 149 SER A C 1
ATOM 1193 O O . SER A 1 149 ? 11.766 3.740 -13.995 1.00 95.75 149 SER A O 1
ATOM 1195 N N . GLU A 1 150 ? 11.936 4.790 -12.019 1.00 95.25 150 GLU A N 1
ATOM 1196 C CA . GLU A 1 150 ? 12.362 6.079 -12.586 1.00 95.25 150 GLU A CA 1
ATOM 1197 C C . GLU A 1 150 ? 13.691 5.953 -13.343 1.00 95.25 150 GLU A C 1
ATOM 1199 O O . GLU A 1 150 ? 13.808 6.399 -14.487 1.00 95.25 150 GLU A O 1
ATOM 1204 N N . VAL A 1 151 ? 14.674 5.255 -12.762 1.00 95.88 151 VAL A N 1
ATOM 1205 C CA . VAL A 1 151 ? 15.962 4.989 -13.423 1.00 95.88 151 VAL A CA 1
ATOM 1206 C C . VAL A 1 151 ? 15.769 4.183 -14.710 1.00 95.88 151 VAL A C 1
ATOM 1208 O O . VAL A 1 151 ? 16.370 4.502 -15.736 1.00 95.88 151 VAL A O 1
ATOM 1211 N N . ILE A 1 152 ? 14.902 3.166 -14.700 1.00 96.12 152 ILE A N 1
ATOM 1212 C CA . ILE A 1 152 ? 14.590 2.375 -15.899 1.00 96.12 152 ILE A CA 1
ATOM 1213 C C . ILE A 1 152 ? 13.943 3.243 -16.985 1.00 96.12 152 ILE A C 1
ATOM 1215 O O . ILE A 1 152 ? 14.239 3.055 -18.165 1.00 96.12 152 ILE A O 1
ATOM 1219 N N . GLN A 1 153 ? 13.069 4.186 -16.626 1.00 95.19 153 GLN A N 1
ATOM 1220 C CA . GLN A 1 153 ? 12.462 5.103 -17.594 1.00 95.19 153 GLN A CA 1
ATOM 1221 C C . GLN A 1 153 ? 13.505 6.020 -18.241 1.00 95.19 153 GLN A C 1
ATOM 1223 O O . GLN A 1 153 ? 13.507 6.158 -19.465 1.00 95.19 153 GLN A O 1
ATOM 1228 N N . LEU A 1 154 ? 14.430 6.573 -17.452 1.00 96.38 154 LEU A N 1
ATOM 1229 C CA . LEU A 1 154 ? 15.533 7.385 -17.971 1.00 96.38 154 LEU A CA 1
ATOM 1230 C C . LEU A 1 154 ? 16.429 6.580 -18.920 1.00 96.38 154 LEU A C 1
ATOM 1232 O O . LEU A 1 154 ? 16.707 7.026 -20.032 1.00 96.38 154 LEU A O 1
ATOM 1236 N N . LEU A 1 155 ? 16.818 5.366 -18.522 1.00 97.12 155 LEU A N 1
ATOM 1237 C CA . LEU A 1 155 ? 17.622 4.473 -19.361 1.00 97.12 155 LEU A CA 1
ATOM 1238 C C . LEU A 1 155 ? 16.902 4.106 -20.666 1.00 97.12 155 LEU A C 1
ATOM 1240 O O . LEU A 1 155 ? 17.532 4.050 -21.718 1.00 97.12 155 LEU A O 1
ATOM 1244 N N . LYS A 1 156 ? 15.580 3.890 -20.632 1.00 97.56 156 LYS A N 1
ATOM 1245 C CA . LYS A 1 156 ? 14.782 3.649 -21.846 1.00 97.56 156 LYS A CA 1
ATOM 1246 C C . LYS A 1 156 ? 14.792 4.848 -22.792 1.00 97.56 156 LYS A C 1
ATOM 1248 O O . LYS A 1 156 ? 14.950 4.638 -23.989 1.00 97.56 156 LYS A O 1
ATOM 1253 N N . SER A 1 157 ? 14.658 6.070 -22.268 1.00 96.81 157 SER A N 1
ATOM 1254 C CA . SER A 1 157 ? 14.751 7.292 -23.080 1.00 96.81 157 SER A CA 1
ATOM 1255 C C . SER A 1 157 ? 16.115 7.391 -23.762 1.00 96.81 157 SER A C 1
ATOM 1257 O O . SER A 1 157 ? 16.182 7.546 -24.974 1.00 96.81 157 SER A O 1
ATOM 1259 N N . GLN A 1 158 ? 17.198 7.189 -23.004 1.00 97.81 158 GLN A N 1
ATOM 1260 C CA . GLN A 1 158 ? 18.563 7.233 -23.537 1.00 97.81 158 GLN A CA 1
ATOM 1261 C C . GLN A 1 158 ? 18.808 6.181 -24.627 1.00 97.81 158 GLN A C 1
ATOM 1263 O O . GLN A 1 158 ? 19.500 6.447 -25.606 1.00 97.81 158 GLN A O 1
ATOM 1268 N N . ILE A 1 159 ? 18.252 4.976 -24.475 1.00 97.44 159 ILE A N 1
ATOM 1269 C CA . ILE A 1 159 ? 18.354 3.927 -25.498 1.00 97.44 159 ILE A CA 1
ATOM 1270 C C . ILE A 1 159 ? 17.626 4.335 -26.783 1.00 97.44 159 ILE A C 1
ATOM 1272 O O . ILE A 1 159 ? 18.119 4.023 -27.868 1.00 97.44 159 ILE A O 1
ATOM 1276 N N . GLU A 1 160 ? 16.476 5.005 -26.686 1.00 97.50 160 GLU A N 1
ATOM 1277 C CA . GLU A 1 160 ? 15.743 5.456 -27.872 1.00 97.50 160 GLU A CA 1
ATOM 1278 C C . GLU A 1 160 ? 16.504 6.567 -28.608 1.00 97.50 160 GLU A C 1
ATOM 1280 O O . GLU A 1 160 ? 16.673 6.464 -29.823 1.00 97.50 160 GLU A O 1
ATOM 1285 N N . ASP A 1 161 ? 17.078 7.530 -27.880 1.00 97.50 161 ASP A N 1
ATOM 1286 C CA . ASP A 1 161 ? 17.927 8.582 -28.459 1.00 97.50 161 ASP A CA 1
ATOM 1287 C C . ASP A 1 161 ? 19.135 7.972 -29.199 1.00 97.50 161 ASP A C 1
ATOM 1289 O O . ASP A 1 161 ? 19.380 8.247 -30.376 1.00 97.50 161 ASP A O 1
ATOM 1293 N N . LEU A 1 162 ? 19.850 7.038 -28.555 1.00 98.00 162 LEU A N 1
ATOM 1294 C CA . LEU A 1 162 ? 20.991 6.338 -29.164 1.00 98.00 162 LEU A CA 1
ATOM 1295 C C . LEU A 1 162 ? 20.598 5.524 -30.404 1.00 98.00 162 LEU A C 1
ATOM 1297 O O . LEU A 1 162 ? 21.392 5.345 -31.334 1.00 98.00 162 LEU A O 1
ATOM 1301 N N . LYS A 1 163 ? 19.382 4.982 -30.422 1.00 97.81 163 LYS A N 1
ATOM 1302 C CA . LYS A 1 163 ? 18.855 4.225 -31.556 1.00 97.81 163 LYS A CA 1
ATOM 1303 C C . LYS A 1 163 ? 18.517 5.148 -32.725 1.00 97.81 163 LYS A C 1
ATOM 1305 O O . LYS A 1 163 ? 18.782 4.772 -33.870 1.00 97.81 163 LYS A O 1
ATOM 1310 N N . GLU A 1 164 ? 17.980 6.336 -32.461 1.00 97.69 164 GLU A N 1
ATOM 1311 C CA . GLU A 1 164 ? 17.768 7.368 -33.475 1.00 97.69 164 GLU A CA 1
ATOM 1312 C C . GLU A 1 164 ? 19.100 7.823 -34.087 1.00 97.69 164 GLU A C 1
ATOM 1314 O O . GLU A 1 164 ? 19.260 7.776 -35.311 1.00 97.69 164 GLU A O 1
ATOM 1319 N N . ASP A 1 165 ? 20.094 8.130 -33.252 1.00 97.50 165 ASP A N 1
ATOM 1320 C CA . ASP A 1 165 ? 21.441 8.501 -33.698 1.00 97.50 165 ASP A CA 1
ATOM 1321 C C . ASP A 1 165 ? 22.079 7.414 -34.564 1.00 97.50 165 ASP A C 1
ATOM 1323 O O . ASP A 1 165 ? 22.606 7.689 -35.646 1.00 97.50 165 ASP A O 1
ATOM 1327 N N . LYS A 1 166 ? 21.976 6.148 -34.145 1.00 97.88 166 LYS A N 1
ATOM 1328 C CA . LYS A 1 166 ? 22.469 5.014 -34.936 1.00 97.88 166 LYS A CA 1
ATOM 1329 C C . LYS A 1 166 ? 21.794 4.939 -36.307 1.00 97.88 166 LYS A C 1
ATOM 1331 O O . LYS A 1 166 ? 22.466 4.677 -37.309 1.00 97.88 166 LYS A O 1
ATOM 1336 N N . ASN A 1 167 ? 20.482 5.152 -36.374 1.00 97.25 167 ASN A N 1
ATOM 1337 C CA . ASN A 1 167 ? 19.747 5.145 -37.638 1.00 97.25 167 ASN A CA 1
ATOM 1338 C C . ASN A 1 167 ? 20.188 6.302 -38.546 1.00 97.25 167 ASN A C 1
ATOM 1340 O O . ASN A 1 167 ? 20.371 6.101 -39.748 1.00 97.25 167 ASN A O 1
ATOM 1344 N N . ASN A 1 168 ? 20.408 7.488 -37.978 1.00 97.50 168 ASN A N 1
ATOM 1345 C CA . ASN A 1 168 ? 20.901 8.657 -38.702 1.00 97.50 168 ASN A CA 1
ATOM 1346 C C . ASN A 1 168 ? 22.319 8.433 -39.246 1.00 97.50 168 ASN A C 1
ATOM 1348 O O . ASN A 1 168 ? 22.565 8.670 -40.429 1.00 97.50 168 ASN A O 1
ATOM 1352 N N . LEU A 1 169 ? 23.222 7.884 -38.430 1.00 97.69 169 LEU A N 1
ATOM 1353 C CA . LEU A 1 169 ? 24.572 7.505 -38.856 1.00 97.69 169 LEU A CA 1
ATOM 1354 C C . LEU A 1 169 ? 24.551 6.450 -39.966 1.00 97.69 169 LEU A C 1
ATOM 1356 O O . LEU A 1 169 ? 25.302 6.560 -40.931 1.00 97.69 169 LEU A O 1
ATOM 1360 N N . THR A 1 170 ? 23.660 5.460 -39.869 1.00 97.44 170 THR A N 1
ATOM 1361 C CA . THR A 1 170 ? 23.500 4.423 -40.903 1.00 97.44 170 THR A CA 1
ATOM 1362 C C . THR A 1 170 ? 23.033 5.036 -42.225 1.00 97.44 170 THR A C 1
ATOM 1364 O O . THR A 1 170 ? 23.618 4.766 -43.270 1.00 97.44 170 THR A O 1
ATOM 1367 N N . ARG A 1 171 ? 22.041 5.937 -42.188 1.00 97.69 171 ARG A N 1
ATOM 1368 C CA . ARG A 1 171 ? 21.581 6.670 -43.380 1.00 97.69 171 ARG A CA 1
ATOM 1369 C C . ARG A 1 171 ? 22.691 7.511 -44.007 1.00 97.69 171 ARG A C 1
ATOM 1371 O O . ARG A 1 171 ? 22.808 7.541 -45.230 1.00 97.69 171 ARG A O 1
ATOM 1378 N N . LEU A 1 172 ? 23.491 8.198 -43.192 1.00 98.06 172 LEU A N 1
ATOM 1379 C CA . LEU A 1 172 ? 24.601 9.016 -43.678 1.00 98.06 172 LEU A CA 1
ATOM 1380 C C . LEU A 1 172 ? 25.694 8.151 -44.321 1.00 98.06 172 LEU A C 1
ATOM 1382 O O . LEU A 1 172 ? 26.211 8.499 -45.382 1.00 98.06 172 LEU A O 1
ATOM 1386 N N . LEU A 1 173 ? 25.998 6.999 -43.719 1.00 97.38 173 LEU A N 1
ATOM 1387 C CA . LEU A 1 173 ? 26.934 6.029 -44.278 1.00 97.38 173 LEU A CA 1
ATOM 1388 C C . LEU A 1 173 ? 26.454 5.513 -45.642 1.00 97.38 173 LEU A C 1
ATOM 1390 O O . LEU A 1 173 ? 27.231 5.511 -46.597 1.00 97.38 173 LEU A O 1
ATOM 1394 N N . ASP A 1 174 ? 25.175 5.152 -45.762 1.00 97.50 174 ASP A N 1
ATOM 1395 C CA . ASP A 1 174 ? 24.582 4.714 -47.031 1.00 97.50 174 ASP A CA 1
ATOM 1396 C C . ASP A 1 174 ? 24.672 5.808 -48.107 1.00 97.50 174 ASP A C 1
ATOM 1398 O O . ASP A 1 174 ? 24.978 5.530 -49.271 1.00 97.50 174 ASP A O 1
ATOM 1402 N N . GLN A 1 175 ? 24.434 7.071 -47.735 1.00 97.69 175 GLN A N 1
ATOM 1403 C CA . GLN A 1 175 ? 24.596 8.212 -48.640 1.00 97.69 175 GLN A CA 1
ATOM 1404 C C . GLN A 1 175 ? 26.050 8.369 -49.097 1.00 97.69 175 GLN A C 1
ATOM 1406 O O . GLN A 1 175 ? 26.301 8.522 -50.293 1.00 97.69 175 GLN A O 1
ATOM 1411 N N . GLN A 1 176 ? 27.010 8.280 -48.174 1.00 97.12 176 GLN A N 1
ATOM 1412 C CA . GLN A 1 176 ? 28.432 8.383 -48.492 1.00 97.12 176 GLN A CA 1
ATOM 1413 C C . GLN A 1 176 ? 28.889 7.254 -49.428 1.00 97.12 176 GLN A C 1
ATOM 1415 O O . GLN A 1 176 ? 29.608 7.510 -50.395 1.00 97.12 176 GLN A O 1
ATOM 1420 N N . GLN A 1 177 ? 28.439 6.019 -49.190 1.00 96.88 177 GLN A N 1
ATOM 1421 C CA . GLN A 1 177 ? 28.743 4.876 -50.055 1.00 96.88 177 GLN A CA 1
ATOM 1422 C C . GLN A 1 177 ? 28.190 5.075 -51.471 1.00 96.88 177 GLN A C 1
ATOM 1424 O O . GLN A 1 177 ? 28.909 4.859 -52.447 1.00 96.88 177 GLN A O 1
ATOM 1429 N N . ARG A 1 178 ? 26.945 5.555 -51.603 1.00 96.69 178 ARG A N 1
ATOM 1430 C CA . ARG A 1 178 ? 26.343 5.865 -52.912 1.00 96.69 178 ARG A CA 1
ATOM 1431 C C . ARG A 1 178 ? 27.117 6.942 -53.664 1.00 96.69 178 ARG A C 1
ATOM 1433 O O . ARG A 1 178 ? 27.404 6.754 -54.842 1.00 96.69 178 ARG A O 1
ATOM 1440 N N . LEU A 1 179 ? 27.478 8.035 -52.991 1.00 96.75 179 LEU A N 1
ATOM 1441 C CA . LEU A 1 179 ? 28.264 9.118 -53.591 1.00 96.75 179 LEU A CA 1
ATOM 1442 C C . LEU A 1 179 ? 29.650 8.641 -54.034 1.00 96.75 179 LEU A C 1
ATOM 1444 O O . LEU A 1 179 ? 30.122 9.038 -55.094 1.00 96.75 179 LEU A O 1
ATOM 1448 N N . SER A 1 180 ? 30.294 7.766 -53.258 1.00 96.00 180 SER A N 1
ATOM 1449 C CA . SER A 1 180 ? 31.581 7.182 -53.643 1.00 96.00 180 SER A CA 1
ATOM 1450 C C . SER A 1 180 ? 31.460 6.314 -54.897 1.00 96.00 180 SER A C 1
ATOM 1452 O O . SER A 1 180 ? 32.274 6.454 -55.807 1.00 96.00 180 SER A O 1
ATOM 1454 N N . ILE A 1 181 ? 30.426 5.470 -54.985 1.00 95.81 181 ILE A N 1
ATOM 1455 C CA . ILE A 1 181 ? 30.161 4.652 -56.177 1.00 95.81 181 ILE A CA 1
ATOM 1456 C C . ILE A 1 181 ? 29.888 5.543 -57.396 1.00 95.81 181 ILE A C 1
ATOM 1458 O O . ILE A 1 181 ? 30.471 5.315 -58.454 1.00 95.81 181 ILE A O 1
ATOM 1462 N N . ASP A 1 182 ? 29.038 6.562 -57.256 1.00 96.44 182 ASP A N 1
ATOM 1463 C CA . ASP A 1 182 ? 28.709 7.491 -58.344 1.00 96.44 182 ASP A CA 1
ATOM 1464 C C . ASP A 1 182 ? 29.940 8.278 -58.821 1.00 96.44 182 ASP A C 1
ATOM 1466 O O . ASP A 1 182 ? 30.227 8.333 -60.017 1.00 96.44 182 ASP A O 1
ATOM 1470 N N . SER A 1 183 ? 30.740 8.788 -57.880 1.00 95.25 183 SER A N 1
ATOM 1471 C CA . SER A 1 183 ? 32.012 9.454 -58.169 1.00 95.25 183 SER A CA 1
ATOM 1472 C C . SER A 1 183 ? 32.980 8.529 -58.909 1.00 95.25 183 SER A C 1
ATOM 1474 O O . SER A 1 183 ? 33.500 8.901 -59.958 1.00 95.25 183 SER A O 1
ATOM 1476 N N . ASN A 1 184 ? 33.165 7.291 -58.438 1.00 95.88 184 ASN A N 1
ATOM 1477 C CA . ASN A 1 184 ? 34.039 6.311 -59.090 1.00 95.88 184 ASN A CA 1
ATOM 1478 C C . ASN A 1 184 ? 33.558 5.971 -60.509 1.00 95.88 184 ASN A C 1
ATOM 1480 O O . ASN A 1 184 ? 34.363 5.900 -61.438 1.00 95.88 184 ASN A O 1
ATOM 1484 N N . ASN A 1 185 ? 32.247 5.812 -60.707 1.00 95.50 185 ASN A N 1
ATOM 1485 C CA . ASN A 1 185 ? 31.666 5.600 -62.033 1.00 95.50 185 ASN A CA 1
ATOM 1486 C C . ASN A 1 185 ? 31.904 6.807 -62.950 1.00 95.50 185 ASN A C 1
ATOM 1488 O O . ASN A 1 185 ? 32.212 6.641 -64.133 1.00 95.50 185 ASN A O 1
ATOM 1492 N N . ARG A 1 186 ? 31.788 8.027 -62.413 1.00 95.69 186 ARG A N 1
ATOM 1493 C CA . ARG A 1 186 ? 32.042 9.257 -63.161 1.00 95.69 186 ARG A CA 1
ATOM 1494 C C . ARG A 1 186 ? 33.512 9.405 -63.532 1.00 95.69 186 ARG A C 1
ATOM 1496 O O . ARG A 1 186 ? 33.783 9.755 -64.678 1.00 95.69 186 ARG A O 1
ATOM 1503 N N . ILE A 1 187 ? 34.427 9.118 -62.605 1.00 95.31 187 ILE A N 1
ATOM 1504 C CA . ILE A 1 187 ? 35.876 9.103 -62.844 1.00 95.31 187 ILE A CA 1
ATOM 1505 C C . ILE A 1 187 ? 36.185 8.131 -63.976 1.00 95.31 187 ILE A C 1
ATOM 1507 O O . ILE A 1 187 ? 36.715 8.561 -64.992 1.00 95.31 187 ILE A O 1
ATOM 1511 N N . LYS A 1 188 ? 35.717 6.882 -63.887 1.00 93.88 188 LYS A N 1
ATOM 1512 C CA . LYS A 1 188 ? 35.911 5.877 -64.942 1.00 93.88 188 LYS A CA 1
ATOM 1513 C C . LYS A 1 188 ? 35.384 6.337 -66.304 1.00 93.88 188 LYS A C 1
ATOM 1515 O O . LYS A 1 188 ? 36.006 6.110 -67.336 1.00 93.88 188 LYS A O 1
ATOM 1520 N N . HIS A 1 189 ? 34.226 6.998 -66.333 1.00 93.56 189 HIS A N 1
ATOM 1521 C CA . HIS A 1 189 ? 33.679 7.531 -67.580 1.00 93.56 189 HIS A CA 1
ATOM 1522 C C . HIS A 1 189 ? 34.530 8.671 -68.165 1.00 93.56 189 HIS A C 1
ATOM 1524 O O . HIS A 1 189 ? 34.656 8.775 -69.384 1.00 93.56 189 HIS A O 1
ATOM 1530 N N . LEU A 1 190 ? 35.095 9.531 -67.314 1.00 92.25 190 LEU A N 1
ATOM 1531 C CA . LEU A 1 190 ? 35.999 10.602 -67.735 1.00 92.25 190 LEU A CA 1
ATOM 1532 C C . LEU A 1 190 ? 37.361 10.055 -68.178 1.00 92.25 190 LEU A C 1
ATOM 1534 O O . LEU A 1 190 ? 37.870 10.513 -69.194 1.00 92.25 190 LEU A O 1
ATOM 1538 N N . GLU A 1 191 ? 37.904 9.061 -67.476 1.00 90.75 191 GLU A N 1
ATOM 1539 C CA . GLU A 1 191 ? 39.125 8.341 -67.857 1.00 90.75 191 GLU A CA 1
ATOM 1540 C C . GLU A 1 191 ? 38.970 7.709 -69.242 1.00 90.75 191 GLU A C 1
ATOM 1542 O O . GLU A 1 191 ? 39.791 7.958 -70.118 1.00 90.75 191 GLU A O 1
ATOM 1547 N N . ASN A 1 192 ? 37.867 6.994 -69.491 1.00 89.31 192 ASN A N 1
ATOM 1548 C CA . ASN A 1 192 ? 37.595 6.411 -70.807 1.00 89.31 192 ASN A CA 1
ATOM 1549 C C . ASN A 1 192 ? 37.533 7.474 -71.918 1.00 89.31 192 ASN A C 1
ATOM 1551 O O . ASN A 1 192 ? 38.125 7.291 -72.975 1.00 89.31 192 ASN A O 1
ATOM 1555 N N . LYS A 1 193 ? 36.853 8.605 -71.679 1.00 89.94 193 LYS A N 1
ATOM 1556 C CA . LYS A 1 193 ? 36.795 9.714 -72.648 1.00 89.94 193 LYS A CA 1
ATOM 1557 C C . LYS A 1 193 ? 38.158 10.350 -72.906 1.00 89.94 193 LYS A C 1
ATOM 1559 O O . LYS A 1 193 ? 38.406 10.817 -74.015 1.00 89.94 193 LYS A O 1
ATOM 1564 N N . LEU A 1 194 ? 39.006 10.427 -71.881 1.00 84.25 194 LEU A N 1
ATOM 1565 C CA . LEU A 1 194 ? 40.352 10.970 -72.016 1.00 84.25 194 LEU A CA 1
ATOM 1566 C C . LEU A 1 194 ? 41.201 10.061 -72.908 1.00 84.25 194 LEU A C 1
ATOM 1568 O O .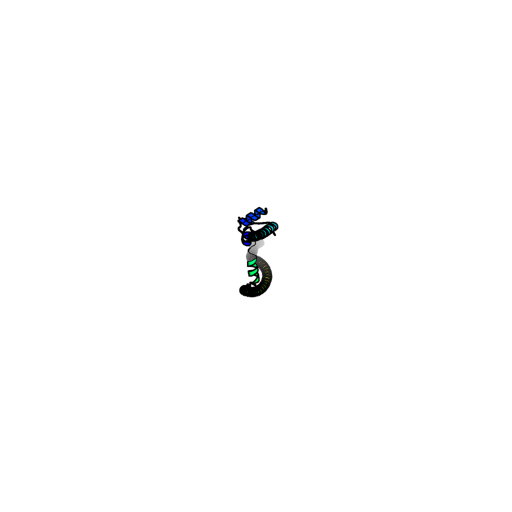 LEU A 1 194 ? 41.776 10.568 -73.867 1.00 84.25 194 LEU A O 1
ATOM 1572 N N . VAL A 1 195 ? 41.181 8.747 -72.659 1.00 82.75 195 VAL A N 1
ATOM 1573 C CA . VAL A 1 195 ? 41.866 7.738 -73.488 1.00 82.75 195 VAL A CA 1
ATOM 1574 C C . VAL A 1 195 ? 41.394 7.815 -74.942 1.00 82.75 195 VAL A C 1
ATOM 1576 O O . VAL A 1 195 ? 42.213 8.004 -75.832 1.00 82.75 195 VAL A O 1
ATOM 1579 N N . GLU A 1 196 ? 40.079 7.818 -75.191 1.00 77.00 196 GLU A N 1
ATOM 1580 C CA . GLU A 1 196 ? 39.531 7.969 -76.552 1.00 77.00 196 GLU A CA 1
ATOM 1581 C C . GLU A 1 196 ? 40.023 9.257 -77.243 1.00 77.00 196 GLU A C 1
ATOM 1583 O O . GLU A 1 196 ? 40.269 9.278 -78.448 1.00 77.00 196 GLU A O 1
ATOM 1588 N N . SER A 1 197 ? 40.180 10.351 -76.492 1.00 72.81 197 SER A N 1
ATOM 1589 C CA . SER A 1 197 ? 40.674 11.620 -77.034 1.00 72.81 197 SER A CA 1
ATOM 1590 C C . SER A 1 197 ? 42.189 11.652 -77.277 1.00 72.81 197 SER A C 1
ATOM 1592 O O . SER A 1 197 ? 42.640 12.412 -78.136 1.00 72.81 197 SER A O 1
ATOM 1594 N N . GLU A 1 198 ? 42.972 10.864 -76.537 1.00 66.00 198 GLU A N 1
ATOM 1595 C CA . GLU A 1 198 ? 44.411 10.684 -76.756 1.00 66.00 198 GLU A CA 1
ATOM 1596 C C . GLU A 1 198 ? 44.663 9.785 -77.969 1.00 66.00 198 GLU A C 1
ATOM 1598 O O . GLU A 1 198 ? 45.417 10.190 -78.854 1.00 66.00 198 GLU A O 1
ATOM 1603 N N . ASP A 1 199 ? 43.926 8.679 -78.103 1.00 60.06 199 ASP A N 1
ATOM 1604 C CA . ASP A 1 199 ? 43.998 7.776 -79.262 1.00 60.06 199 ASP A CA 1
ATOM 1605 C C . ASP A 1 199 ? 43.693 8.515 -80.584 1.00 60.06 199 ASP A C 1
ATOM 1607 O O . ASP A 1 199 ? 44.344 8.302 -81.613 1.00 60.06 199 ASP A O 1
ATOM 1611 N N . ILE A 1 200 ? 42.730 9.447 -80.572 1.00 60.09 200 ILE A N 1
ATOM 1612 C CA . ILE A 1 200 ? 42.407 10.302 -81.730 1.00 60.09 200 ILE A CA 1
ATOM 1613 C C . ILE A 1 200 ? 43.542 11.296 -82.042 1.00 60.09 200 ILE A C 1
ATOM 1615 O O . ILE A 1 200 ? 43.796 11.608 -83.206 1.00 60.09 200 ILE A O 1
ATOM 1619 N N . LYS A 1 201 ? 44.243 11.819 -81.030 1.00 59.53 201 LYS A N 1
ATOM 1620 C CA . LYS A 1 201 ? 45.377 12.734 -81.250 1.00 59.53 201 LYS A CA 1
ATOM 1621 C C . LYS A 1 201 ? 46.601 11.999 -81.790 1.00 59.53 201 LYS A C 1
ATOM 1623 O O . LYS A 1 201 ? 47.252 12.535 -82.684 1.00 59.53 201 LYS A O 1
ATOM 1628 N N . GLU A 1 202 ? 46.876 10.793 -81.300 1.00 52.72 202 GLU A N 1
ATOM 1629 C CA . GLU A 1 202 ? 47.996 9.957 -81.751 1.00 52.72 202 GLU A CA 1
ATOM 1630 C C . GLU A 1 202 ? 47.794 9.506 -83.210 1.00 52.72 202 GLU A C 1
ATOM 1632 O O . GLU A 1 202 ? 48.659 9.714 -84.066 1.00 52.72 202 GLU A O 1
ATOM 1637 N N . SER A 1 203 ? 46.581 9.061 -83.553 1.00 54.97 203 SER A N 1
ATOM 1638 C CA . SER A 1 203 ? 46.218 8.723 -84.937 1.00 54.97 203 SER A CA 1
ATOM 1639 C C . SER A 1 203 ? 46.198 9.930 -85.890 1.00 54.97 203 SER A C 1
ATOM 1641 O O . SER A 1 203 ? 46.486 9.779 -87.079 1.00 54.97 203 SER A O 1
ATOM 1643 N N . HIS A 1 204 ? 45.939 11.152 -85.408 1.00 53.25 204 HIS A N 1
ATOM 1644 C CA . HIS A 1 204 ? 46.079 12.364 -86.224 1.00 53.25 204 HIS A CA 1
ATOM 1645 C C . HIS A 1 204 ? 47.530 12.847 -86.386 1.00 53.25 204 HIS A C 1
ATOM 1647 O O . HIS A 1 204 ? 47.836 13.418 -87.436 1.00 53.25 204 HIS A O 1
ATOM 1653 N N . SER A 1 205 ? 48.425 12.610 -85.418 1.00 53.62 205 SER A N 1
ATOM 1654 C CA . SER A 1 205 ? 49.853 12.945 -85.556 1.00 53.62 205 SER A CA 1
ATOM 1655 C C . SER A 1 205 ? 50.602 12.044 -86.542 1.00 53.62 205 SER A C 1
ATOM 1657 O O . SER A 1 205 ? 51.515 12.509 -87.229 1.00 53.62 205 SER A O 1
ATOM 1659 N N . ASP A 1 206 ? 50.181 10.786 -86.688 1.00 52.12 206 ASP A N 1
ATOM 1660 C CA . ASP A 1 206 ? 50.770 9.878 -87.677 1.00 52.12 206 ASP A CA 1
ATOM 1661 C C . ASP A 1 206 ? 50.343 10.226 -89.110 1.00 52.12 206 ASP A C 1
ATOM 1663 O O . ASP A 1 206 ? 51.149 10.164 -90.042 1.00 52.12 206 ASP A O 1
ATOM 1667 N N . VAL A 1 207 ? 49.106 10.697 -89.304 1.00 55.72 207 VAL A N 1
ATOM 1668 C CA . VAL A 1 207 ? 48.625 11.135 -90.625 1.00 55.72 207 VAL A CA 1
ATOM 1669 C C . VAL A 1 207 ? 49.287 12.446 -91.061 1.00 55.72 207 VAL A C 1
ATOM 1671 O O . VAL A 1 207 ? 49.638 12.590 -92.234 1.00 55.72 207 VAL A O 1
ATOM 1674 N N . THR A 1 208 ? 49.515 13.406 -90.159 1.00 52.41 208 THR A N 1
ATOM 1675 C CA . THR A 1 208 ? 50.199 14.662 -90.520 1.00 52.41 208 THR A CA 1
ATOM 1676 C C . THR A 1 208 ? 51.668 14.444 -90.884 1.00 52.41 208 THR A C 1
ATOM 1678 O O . THR A 1 208 ? 52.143 15.063 -91.840 1.00 52.41 208 THR A O 1
ATOM 1681 N N . ASN A 1 209 ? 52.367 13.519 -90.219 1.00 53.78 209 ASN A N 1
ATOM 1682 C CA . ASN A 1 209 ? 53.736 13.145 -90.587 1.00 53.78 209 ASN A CA 1
ATOM 1683 C C . ASN A 1 209 ? 53.799 12.401 -91.933 1.00 53.78 209 ASN A C 1
ATOM 1685 O O . ASN A 1 209 ? 54.672 12.692 -92.754 1.00 53.78 209 ASN A O 1
ATOM 1689 N N . HIS A 1 210 ? 52.842 11.512 -92.222 1.00 52.94 210 HIS A N 1
ATOM 1690 C CA . HIS A 1 210 ? 52.817 10.778 -93.491 1.00 52.94 210 HIS A CA 1
ATOM 1691 C C . HIS A 1 210 ? 52.475 11.676 -94.698 1.00 52.94 210 HIS A C 1
ATOM 1693 O O . HIS A 1 210 ? 53.027 11.498 -95.787 1.00 52.94 210 HIS A O 1
ATOM 1699 N N . VAL A 1 211 ? 51.621 12.692 -94.512 1.00 54.78 211 VAL A N 1
ATOM 1700 C CA . VAL A 1 211 ? 51.277 13.670 -95.564 1.00 54.78 211 VAL A CA 1
ATOM 1701 C C . VAL A 1 211 ? 52.429 14.647 -95.843 1.00 54.78 211 VAL A C 1
ATOM 1703 O O . VAL A 1 211 ? 52.602 15.080 -96.987 1.00 54.78 211 VAL A O 1
ATOM 1706 N N . HIS A 1 212 ? 53.245 14.984 -94.838 1.00 55.12 212 HIS A N 1
ATOM 1707 C CA . HIS A 1 212 ? 54.453 15.789 -95.046 1.00 55.12 212 HIS A CA 1
ATOM 1708 C C . HIS A 1 212 ? 55.562 15.006 -95.765 1.00 55.12 212 HIS A C 1
ATOM 1710 O O . HIS A 1 212 ? 56.131 15.535 -96.722 1.00 55.12 212 HIS A O 1
ATOM 1716 N N . ALA A 1 213 ? 55.786 13.737 -95.407 1.00 57.78 213 ALA A N 1
ATOM 1717 C CA . ALA A 1 213 ? 56.759 12.875 -96.083 1.00 57.78 213 ALA A CA 1
ATOM 1718 C C . ALA A 1 213 ? 56.403 12.622 -97.566 1.00 57.78 213 ALA A C 1
ATOM 1720 O O . ALA A 1 213 ? 57.255 12.743 -98.446 1.00 57.78 213 ALA A O 1
ATOM 1721 N N . GLU A 1 214 ? 55.125 12.381 -97.891 1.00 57.06 214 GLU A N 1
ATOM 1722 C CA . GLU A 1 214 ? 54.699 12.201 -99.290 1.00 57.06 214 GLU A CA 1
ATOM 1723 C C . GLU A 1 214 ? 54.779 13.488 -100.134 1.00 57.06 214 GLU A C 1
ATOM 1725 O O . GLU A 1 214 ? 54.952 13.424 -101.359 1.00 57.06 214 GLU A O 1
ATOM 1730 N N . ARG A 1 215 ? 54.659 14.672 -99.514 1.00 58.06 215 ARG A N 1
ATOM 1731 C CA . ARG A 1 215 ? 54.845 15.959 -100.206 1.00 58.06 215 ARG A CA 1
ATOM 1732 C C . ARG A 1 215 ? 56.317 16.257 -100.498 1.00 58.06 215 ARG A C 1
ATOM 1734 O O . ARG A 1 215 ? 56.599 16.796 -101.570 1.00 58.06 215 ARG A O 1
ATOM 1741 N N . GLU A 1 216 ? 57.238 15.890 -99.609 1.00 58.06 216 GLU A N 1
ATOM 1742 C CA . GLU A 1 216 ? 58.681 16.058 -99.839 1.00 58.06 216 GLU A CA 1
ATOM 1743 C C . GLU A 1 216 ? 59.223 15.095 -100.908 1.00 58.06 216 GLU A C 1
ATOM 1745 O O . GLU A 1 216 ? 59.990 15.511 -101.778 1.00 58.06 216 GLU A O 1
ATOM 1750 N N . ASP A 1 217 ? 58.742 13.851 -100.962 1.00 59.53 217 ASP A N 1
ATOM 1751 C CA . ASP A 1 217 ? 59.159 12.898 -102.002 1.00 59.53 217 ASP A CA 1
ATOM 1752 C C . ASP A 1 217 ? 58.675 13.284 -103.410 1.00 59.53 217 ASP A C 1
ATOM 1754 O O . ASP A 1 217 ? 59.361 13.047 -104.416 1.00 59.53 217 ASP A O 1
ATOM 1758 N N . ARG A 1 218 ? 57.497 13.915 -103.513 1.00 59.59 218 ARG A N 1
ATOM 1759 C CA . ARG A 1 218 ? 56.984 14.432 -104.793 1.00 59.59 218 ARG A CA 1
ATOM 1760 C C . ARG A 1 218 ? 57.726 15.691 -105.248 1.00 59.59 218 ARG A C 1
ATOM 1762 O O . ARG A 1 218 ? 57.960 15.831 -106.449 1.00 59.59 218 ARG A O 1
ATOM 1769 N N . SER A 1 219 ? 58.146 16.568 -104.332 1.00 58.44 219 SER A N 1
ATOM 1770 C CA . SER A 1 219 ? 58.916 17.771 -104.684 1.00 58.44 219 SER A CA 1
ATOM 1771 C C . SER A 1 219 ? 60.363 17.438 -105.086 1.00 58.44 219 SER A C 1
ATOM 1773 O O . SER A 1 219 ? 60.864 17.988 -106.072 1.00 58.44 219 SER A O 1
ATOM 1775 N N . ASN A 1 220 ? 60.999 16.458 -104.430 1.00 59.28 220 ASN A N 1
ATOM 1776 C CA . ASN A 1 220 ? 62.360 16.016 -104.759 1.00 59.28 220 ASN A CA 1
ATOM 1777 C C . ASN A 1 220 ? 62.465 15.286 -106.109 1.00 59.28 220 ASN A C 1
ATOM 1779 O O . ASN A 1 220 ? 63.451 15.448 -106.831 1.00 59.28 220 ASN A O 1
ATOM 1783 N N . LYS A 1 221 ? 61.442 14.523 -106.519 1.00 59.28 221 LYS A N 1
ATOM 1784 C CA . LYS A 1 221 ? 61.419 13.910 -107.863 1.00 59.28 221 LYS A CA 1
ATOM 1785 C C . LYS A 1 221 ? 61.238 14.942 -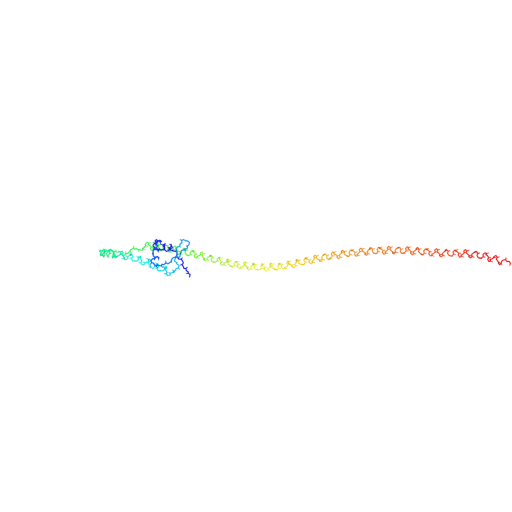108.982 1.00 59.28 221 LYS A C 1
ATOM 1787 O O . LYS A 1 221 ? 61.746 14.743 -110.087 1.00 59.28 221 LYS A O 1
ATOM 1792 N N . GLN A 1 222 ? 60.558 16.056 -108.708 1.00 59.75 222 GLN A N 1
ATOM 1793 C CA . GLN A 1 222 ? 60.317 17.110 -109.696 1.00 59.75 222 GLN A CA 1
ATOM 1794 C C . GLN A 1 222 ? 61.546 18.021 -109.888 1.00 59.75 222 GLN A C 1
ATOM 1796 O O . GLN A 1 222 ? 61.860 18.389 -111.022 1.00 59.75 222 GLN A O 1
ATOM 1801 N N . SER A 1 223 ? 62.302 18.312 -108.821 1.00 59.56 223 SER A N 1
ATOM 1802 C CA . SER A 1 223 ? 63.541 19.111 -108.878 1.00 59.56 223 SER A CA 1
ATOM 1803 C C . SER A 1 223 ? 64.719 18.364 -109.530 1.00 59.56 223 SER A C 1
ATOM 1805 O O . SER A 1 223 ? 65.492 18.964 -110.282 1.00 59.56 223 SER A O 1
ATOM 1807 N N . GLN A 1 224 ? 64.808 17.040 -109.350 1.00 60.00 224 GLN A N 1
ATOM 1808 C CA . GLN A 1 224 ? 65.804 16.184 -110.015 1.00 60.00 224 GLN A CA 1
ATOM 1809 C C . GLN A 1 224 ? 65.647 16.170 -111.547 1.00 60.00 224 GLN A C 1
ATOM 1811 O O . GLN A 1 224 ? 66.646 16.188 -112.270 1.00 60.00 224 GLN A O 1
ATOM 1816 N N . SER A 1 225 ? 64.413 16.200 -112.071 1.00 62.34 225 SER A N 1
ATOM 1817 C CA . SER A 1 225 ? 64.143 16.203 -113.523 1.00 62.34 225 SER A CA 1
ATOM 1818 C C . SER A 1 225 ? 64.509 17.530 -114.207 1.00 62.34 225 SER A C 1
ATOM 1820 O O . SER A 1 225 ? 64.853 17.551 -115.390 1.00 62.34 225 SER A O 1
ATOM 1822 N N . PHE A 1 226 ? 64.473 18.642 -113.465 1.00 63.91 226 PHE A N 1
ATOM 1823 C CA . PHE A 1 226 ? 64.841 19.961 -113.980 1.00 63.91 226 PHE A CA 1
ATOM 1824 C C . PHE A 1 226 ? 66.365 20.147 -114.041 1.00 63.91 226 PHE A C 1
ATOM 1826 O O . PHE A 1 226 ? 66.899 20.532 -115.082 1.00 63.91 226 PHE A O 1
ATOM 1833 N N . LEU A 1 227 ? 67.090 19.789 -112.973 1.00 63.84 227 LEU A N 1
ATOM 1834 C CA . LEU A 1 227 ? 68.555 19.911 -112.930 1.00 63.84 227 LEU A CA 1
ATOM 1835 C C . LEU A 1 227 ? 69.257 18.963 -113.913 1.00 63.84 227 LEU A C 1
ATOM 1837 O O . LEU A 1 227 ? 70.194 19.366 -114.599 1.00 63.84 227 LEU A O 1
ATOM 1841 N N . SER A 1 228 ? 68.762 17.733 -114.069 1.00 64.94 228 SER A N 1
ATOM 1842 C CA . SER A 1 228 ? 69.322 16.771 -115.032 1.00 64.94 228 SER A CA 1
ATOM 1843 C C . SER A 1 228 ? 69.112 17.163 -116.505 1.00 64.94 228 SER A C 1
ATOM 1845 O O . SER A 1 228 ? 69.816 16.649 -117.375 1.00 64.94 228 SER A O 1
ATOM 1847 N N . ARG A 1 229 ? 68.202 18.104 -116.803 1.00 64.25 229 ARG A N 1
ATOM 1848 C CA . ARG A 1 229 ? 68.048 18.715 -118.137 1.00 64.25 229 ARG A CA 1
ATOM 1849 C C . ARG A 1 229 ? 68.954 19.929 -118.352 1.00 64.25 229 ARG A C 1
ATOM 1851 O O . ARG A 1 229 ? 69.330 20.181 -119.491 1.00 64.25 229 ARG A O 1
ATOM 1858 N N . LEU A 1 230 ? 69.318 20.658 -117.295 1.00 63.19 230 LEU A N 1
ATOM 1859 C CA . LEU A 1 230 ? 70.149 21.864 -117.399 1.00 63.19 230 LEU A CA 1
ATOM 1860 C C . LEU A 1 230 ? 71.640 21.572 -117.631 1.00 63.19 230 LEU A C 1
ATOM 1862 O O . LEU A 1 230 ? 72.308 22.361 -118.288 1.00 63.19 230 LEU A O 1
ATOM 1866 N N . PHE A 1 231 ? 72.152 20.442 -117.138 1.00 63.78 231 PHE A N 1
ATOM 1867 C CA . PHE A 1 231 ? 73.574 20.073 -117.248 1.00 63.78 231 PHE A CA 1
ATOM 1868 C C . PHE A 1 231 ? 73.864 19.019 -118.327 1.00 63.78 231 PHE A C 1
ATOM 1870 O O . PHE A 1 231 ? 74.928 18.406 -118.337 1.00 63.78 231 PHE A O 1
ATOM 1877 N N . LYS A 1 232 ? 72.915 18.789 -119.244 1.00 60.44 232 LYS A N 1
ATOM 1878 C CA . LYS A 1 232 ? 73.070 17.866 -120.376 1.00 60.44 232 LYS A CA 1
ATOM 1879 C C . LYS A 1 232 ? 73.293 18.653 -121.670 1.00 60.44 232 LYS A C 1
ATOM 1881 O O . LYS A 1 232 ? 72.417 18.698 -122.532 1.00 60.44 232 LYS A O 1
ATOM 1886 N N . ARG A 1 233 ? 74.452 19.301 -121.776 1.00 46.25 233 ARG A N 1
ATOM 1887 C CA . ARG A 1 233 ? 75.040 19.807 -123.022 1.00 46.25 233 ARG A CA 1
ATOM 1888 C C . ARG A 1 233 ? 76.547 19.897 -122.877 1.00 46.25 233 ARG A C 1
ATOM 1890 O O . ARG A 1 233 ? 76.982 20.453 -121.848 1.00 46.25 233 ARG A O 1
#

Radius of gyration: 70.49 Å; chains: 1; bounding box: 130×48×202 Å

pLDDT: mean 79.31, std 17.46, range [43.53, 98.06]

Foldseek 3Di:
DFDWDWLVVVCVVLVHDSVVLVVLCVVLVFDWDDDPNTTTRRDPVSVVVSVVVSVVVVVVVVVCVVPPDDDPCVPVVVVVVVPDPDPPDDVPVVVVVVVVVVVVVVVVVVVVVVVVVVVVVVVVVVVVVVVVVVVVVVVVVVVVVVVVVVVVVVVVVVVVVVVVVVVVVVVVVVVVVVVVVVVVVVVVVVVVVVVVVVVVVVVVVVVVVVVVVVVVVVVVVVVVVVVVVVPPD

Sequence (233 aa):
MIQLISVSEIASSSNLSKQSIFNNLKALDIEVVKHKNKAYISNDKDLQRLLKRLEDNNKGMLTKILESDNQDINKHVVKLINSHEPNINVPLTDTINKVVKQDVNQIDEINKQLYELIKENDRLIEDNKTLNNKVISLNAEINSLTNQSEVIQLLKSQIEDLKEDKNNLTRLLDQQQRLSIDSNNRIKHLENKLVESEDIKESHSDVTNHVHAEREDRSNKQSQSFLSRLFKR